Protein AF-A0A8T0J6D5-F1 (afdb_monomer_lite)

Organism: Ceratodon purpureus (NCBI:txid3225)

Secondary structure (DSSP, 8-state):
------------------------S------TTS---SSPPP-TTT-TTTTT--GGGHHHHHHHHHHHHHTTTSPPPTT--HHHHHHHHHHHHHHHHHHTT-TTTTTT-SSHHHHHHHHHHHHHHHHHHHTT----HHHHHHHHHHHHHHHHHHHHTTSS--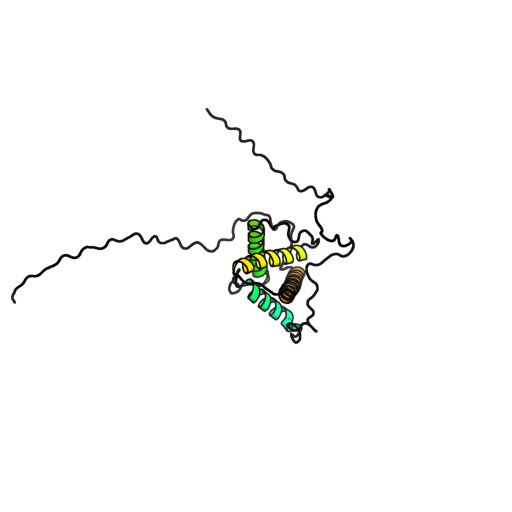-S-S-S-------PPPPP--------PPPP----------

Structure (mmCIF, N/CA/C/O backbone):
data_AF-A0A8T0J6D5-F1
#
_entry.id   AF-A0A8T0J6D5-F1
#
loop_
_atom_site.group_PDB
_atom_site.id
_atom_site.type_symbol
_atom_site.label_atom_id
_atom_site.label_alt_id
_atom_site.label_comp_id
_atom_site.label_asym_id
_atom_site.label_entity_id
_atom_site.label_seq_id
_atom_site.pdbx_PDB_ins_code
_atom_site.Cartn_x
_atom_site.Cartn_y
_atom_site.Cartn_z
_atom_site.occupancy
_atom_site.B_iso_or_equiv
_atom_site.auth_seq_id
_atom_site.auth_comp_id
_atom_site.auth_asym_id
_atom_site.auth_atom_id
_atom_site.pdbx_PDB_model_num
ATOM 1 N N . MET A 1 1 ? -57.184 -3.105 21.133 1.00 40.47 1 MET A N 1
ATOM 2 C CA . MET A 1 1 ? -56.317 -3.910 20.250 1.00 40.47 1 MET A CA 1
ATOM 3 C C . MET A 1 1 ? -55.534 -2.936 19.397 1.00 40.47 1 MET A C 1
ATOM 5 O O . MET A 1 1 ? -56.131 -2.015 18.859 1.00 40.47 1 MET A O 1
ATOM 9 N N . ALA A 1 2 ? -54.212 -3.051 19.441 1.00 35.09 2 ALA A N 1
ATOM 10 C CA . ALA A 1 2 ? -53.274 -2.134 18.817 1.00 35.09 2 ALA A CA 1
ATOM 11 C C . ALA A 1 2 ? -52.924 -2.632 17.414 1.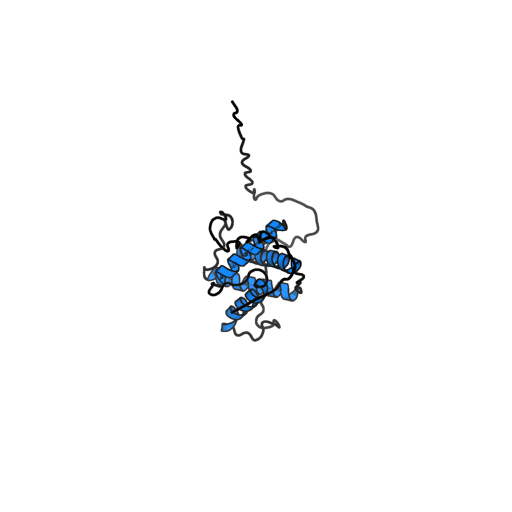00 35.09 2 ALA A C 1
ATOM 13 O O . ALA A 1 2 ? -52.530 -3.785 17.273 1.00 35.09 2 ALA A O 1
ATOM 14 N N . GLU A 1 3 ? -52.994 -1.755 16.418 1.00 32.91 3 GLU A N 1
ATOM 15 C CA . GLU A 1 3 ? -52.317 -1.948 15.138 1.00 32.91 3 GLU A CA 1
ATOM 16 C C . GLU A 1 3 ? -51.479 -0.700 14.864 1.00 32.91 3 GLU A C 1
ATOM 18 O O . GLU A 1 3 ? -51.953 0.336 14.401 1.00 32.91 3 GLU A O 1
ATOM 23 N N . TYR A 1 4 ? -50.207 -0.792 15.250 1.00 31.14 4 TYR A N 1
ATOM 24 C CA . TYR A 1 4 ? -49.166 0.131 14.828 1.00 31.14 4 TYR A CA 1
ATOM 25 C C . TYR A 1 4 ? -48.803 -0.204 13.379 1.00 31.14 4 TYR A C 1
ATOM 27 O O . TYR A 1 4 ? -48.055 -1.146 13.124 1.00 31.14 4 TYR A O 1
ATOM 35 N N . ASN A 1 5 ? -49.306 0.584 12.430 1.00 31.14 5 ASN A N 1
ATOM 36 C CA . ASN A 1 5 ? -48.750 0.618 11.082 1.00 31.14 5 ASN A CA 1
ATOM 37 C C . ASN A 1 5 ? -47.423 1.381 11.126 1.00 31.14 5 ASN A C 1
ATOM 39 O O . ASN A 1 5 ? -47.378 2.611 11.119 1.00 31.14 5 ASN A O 1
ATOM 43 N N . VAL A 1 6 ? -46.326 0.630 11.206 1.00 35.31 6 VAL A N 1
ATOM 44 C CA . VAL A 1 6 ? -44.982 1.157 10.983 1.00 35.31 6 VAL A CA 1
ATOM 45 C C . VAL A 1 6 ? -44.844 1.419 9.485 1.00 35.31 6 VAL A C 1
ATOM 47 O O . VAL A 1 6 ? -44.600 0.505 8.702 1.00 35.31 6 VAL A O 1
ATOM 50 N N . ASN A 1 7 ? -44.996 2.682 9.087 1.00 31.52 7 ASN A N 1
ATOM 51 C CA . ASN A 1 7 ? -44.487 3.158 7.807 1.00 31.52 7 ASN A CA 1
ATOM 52 C C . ASN A 1 7 ? -42.962 3.009 7.826 1.00 31.52 7 ASN A C 1
ATOM 54 O O . ASN A 1 7 ? -42.246 3.814 8.423 1.00 31.52 7 ASN A O 1
ATOM 58 N N . VAL A 1 8 ? -42.469 1.948 7.190 1.00 34.72 8 VAL A N 1
ATOM 59 C CA . VAL A 1 8 ? -41.057 1.796 6.852 1.00 34.72 8 VAL A CA 1
ATOM 60 C C . VAL A 1 8 ? -40.737 2.879 5.829 1.00 34.72 8 VAL A C 1
ATOM 62 O O . VAL A 1 8 ? -41.133 2.801 4.668 1.00 34.72 8 VAL A O 1
ATOM 65 N N . ALA A 1 9 ? -40.047 3.924 6.278 1.00 30.97 9 ALA A N 1
ATOM 66 C CA . ALA A 1 9 ? -39.409 4.878 5.392 1.00 30.97 9 ALA A CA 1
ATOM 67 C C . ALA A 1 9 ? -38.349 4.131 4.566 1.00 30.97 9 ALA A C 1
ATOM 69 O O . ALA A 1 9 ? -37.233 3.892 5.031 1.00 30.97 9 ALA A O 1
ATOM 70 N N . ASN A 1 10 ? -38.716 3.754 3.339 1.00 31.94 10 ASN A N 1
ATOM 71 C CA . ASN A 1 10 ? -37.773 3.452 2.269 1.00 31.94 10 ASN A CA 1
ATOM 72 C C . ASN A 1 10 ? -36.962 4.720 2.000 1.00 31.94 10 ASN A C 1
ATOM 74 O O . ASN A 1 10 ? -37.380 5.623 1.279 1.00 31.94 10 ASN A O 1
ATOM 78 N N . SER A 1 11 ? -35.803 4.806 2.641 1.00 31.77 11 SER A N 1
ATOM 79 C CA . SER A 1 11 ? -34.790 5.804 2.336 1.00 31.77 11 SER A CA 1
ATOM 80 C C . SER A 1 11 ? -33.987 5.312 1.132 1.00 31.77 11 SER A C 1
ATOM 82 O O . SER A 1 11 ? -32.866 4.817 1.259 1.00 31.77 11 SER A O 1
ATOM 84 N N . ASP A 1 12 ? -34.611 5.401 -0.043 1.00 31.47 12 ASP A N 1
ATOM 85 C CA . ASP A 1 12 ? -33.977 5.227 -1.347 1.00 31.47 12 ASP A CA 1
ATOM 86 C C . ASP A 1 12 ? -33.068 6.432 -1.636 1.00 31.47 12 ASP A C 1
ATOM 88 O O . ASP A 1 12 ? -33.373 7.292 -2.460 1.00 31.47 12 ASP A O 1
ATOM 92 N N . TYR A 1 13 ? -31.907 6.505 -0.981 1.00 33.84 13 TYR A N 1
ATOM 93 C CA . TYR A 1 13 ? -30.806 7.331 -1.485 1.00 33.84 13 TYR A CA 1
ATOM 94 C C . TYR A 1 13 ? -30.092 6.580 -2.613 1.00 33.84 13 TYR A C 1
ATOM 96 O O . TYR A 1 13 ? -28.947 6.142 -2.495 1.00 33.84 13 TYR A O 1
ATOM 104 N N . CYS A 1 14 ? -30.790 6.436 -3.740 1.00 29.92 14 CYS A N 1
ATOM 105 C CA . CYS A 1 14 ? -30.139 6.315 -5.034 1.00 29.92 14 CYS A CA 1
ATOM 106 C C . CYS A 1 14 ? -29.491 7.668 -5.337 1.00 29.92 14 CYS A C 1
ATOM 108 O O . CYS A 1 14 ? -30.172 8.649 -5.629 1.00 29.92 14 CYS A O 1
ATOM 110 N N . CYS A 1 15 ? -28.166 7.737 -5.224 1.00 37.25 15 CYS A N 1
ATOM 111 C CA . CYS A 1 15 ? -27.402 8.918 -5.600 1.00 37.25 15 CYS A CA 1
ATOM 112 C C . CYS A 1 15 ? -27.635 9.215 -7.091 1.00 37.25 15 CYS A C 1
ATOM 114 O O . CYS A 1 15 ? -27.165 8.477 -7.956 1.00 37.25 15 CYS A O 1
ATOM 116 N N . ASN A 1 16 ? -28.391 10.278 -7.370 1.00 28.95 16 ASN A N 1
ATOM 117 C CA . ASN A 1 16 ? -28.540 10.887 -8.689 1.00 28.95 16 ASN A CA 1
ATOM 118 C C . ASN A 1 16 ? -27.184 11.460 -9.126 1.00 28.95 16 ASN A C 1
ATOM 120 O O . ASN A 1 16 ? -26.714 12.441 -8.550 1.00 28.95 16 ASN A O 1
ATOM 124 N N . TRP A 1 17 ? -26.569 10.862 -10.144 1.00 39.12 17 TRP A N 1
ATOM 125 C CA . TRP A 1 17 ? -25.256 11.241 -10.678 1.00 39.12 17 TRP A CA 1
ATOM 126 C C . TRP A 1 17 ? -25.328 12.313 -11.780 1.00 39.12 17 TRP A C 1
ATOM 128 O O . TRP A 1 17 ? -24.592 12.213 -12.747 1.00 39.12 17 TRP A O 1
ATOM 138 N N . ASP A 1 18 ? -26.178 13.339 -11.646 1.00 35.28 18 ASP A N 1
ATOM 139 C CA . ASP A 1 18 ? -26.302 14.397 -12.671 1.00 35.28 18 ASP A CA 1
ATOM 140 C C . ASP A 1 18 ? -26.700 15.774 -12.108 1.00 35.28 18 ASP A C 1
ATOM 142 O O . ASP A 1 18 ? -27.687 16.378 -12.530 1.00 35.28 18 ASP A O 1
ATOM 146 N N . ARG A 1 19 ? -25.932 16.330 -11.158 1.00 29.88 19 ARG A N 1
ATOM 147 C CA . ARG A 1 19 ? -25.937 17.792 -10.937 1.00 29.88 19 ARG A CA 1
ATOM 148 C C . ARG A 1 19 ? -24.554 18.326 -10.560 1.00 29.88 19 ARG A C 1
ATOM 150 O O . ARG A 1 19 ? -23.979 17.847 -9.584 1.00 29.88 19 ARG A O 1
ATOM 157 N N . PRO A 1 20 ? -24.048 19.371 -11.243 1.00 34.16 20 PRO A N 1
ATOM 158 C CA . PRO A 1 20 ? -22.877 20.093 -10.779 1.00 34.16 20 PRO A CA 1
ATOM 159 C C . PRO A 1 20 ? -23.295 20.986 -9.606 1.00 34.16 20 PRO A C 1
ATOM 161 O O . PRO A 1 20 ? -24.087 21.917 -9.767 1.00 34.16 20 PRO A O 1
ATOM 164 N N . VAL A 1 21 ? -22.780 20.708 -8.408 1.00 38.75 21 VAL A N 1
ATOM 165 C CA . VAL A 1 21 ? -22.936 21.609 -7.260 1.00 38.75 21 VAL A CA 1
ATOM 166 C C . VAL A 1 21 ? -21.783 22.609 -7.286 1.00 38.75 21 VAL A C 1
ATOM 168 O O . VAL A 1 21 ? -20.617 22.240 -7.162 1.00 38.75 21 VAL A O 1
ATOM 171 N N . ARG A 1 22 ? -22.121 23.885 -7.493 1.00 38.22 22 ARG A N 1
ATOM 172 C CA . ARG A 1 22 ? -21.187 25.014 -7.481 1.00 38.22 22 ARG A CA 1
ATOM 173 C C . ARG A 1 22 ? -20.922 25.513 -6.055 1.00 38.22 22 ARG A C 1
ATOM 175 O O . ARG A 1 22 ? -21.862 25.785 -5.317 1.00 38.22 22 ARG A O 1
ATOM 182 N N . ASN A 1 23 ? -19.634 25.783 -5.831 1.00 41.53 23 ASN A N 1
ATOM 183 C CA . ASN A 1 23 ? -18.988 26.747 -4.928 1.00 41.53 23 ASN A CA 1
ATOM 184 C C . ASN A 1 23 ? -18.860 26.443 -3.428 1.00 41.53 23 ASN A C 1
ATOM 186 O O . ASN A 1 23 ? -19.848 26.301 -2.716 1.00 41.53 23 ASN A O 1
ATOM 190 N N . GLY A 1 24 ? -17.612 26.574 -2.940 1.00 36.69 24 GLY A N 1
ATOM 191 C CA . GLY A 1 24 ? -17.372 27.149 -1.614 1.00 36.69 24 GLY A CA 1
ATOM 192 C C . GLY A 1 24 ? -16.150 26.695 -0.812 1.00 36.69 24 GLY A C 1
ATOM 193 O O . GLY A 1 24 ? -16.320 26.466 0.377 1.00 36.69 24 GLY A O 1
ATOM 194 N N . SER A 1 25 ? -14.956 26.527 -1.391 1.00 41.50 25 SER A N 1
ATOM 195 C CA . SER A 1 25 ? -13.640 26.807 -0.757 1.00 41.50 25 SER A CA 1
ATOM 196 C C . SER A 1 25 ? -12.510 26.317 -1.670 1.00 41.50 25 SER A C 1
ATOM 198 O O . SER A 1 25 ? -12.713 25.378 -2.435 1.00 41.50 25 SER A O 1
ATOM 200 N N . ASP A 1 26 ? -11.367 27.004 -1.633 1.00 42.62 26 ASP A N 1
ATOM 201 C CA . ASP A 1 26 ? -10.221 26.907 -2.552 1.00 42.62 26 ASP A CA 1
ATOM 202 C C . ASP A 1 26 ? -9.613 25.498 -2.702 1.00 42.62 26 ASP A C 1
ATOM 204 O O . ASP A 1 26 ? -8.520 25.201 -2.221 1.00 42.62 26 ASP A O 1
ATOM 208 N N . LEU A 1 27 ? -10.290 24.626 -3.444 1.00 42.34 27 LEU A N 1
ATOM 209 C CA . LEU A 1 27 ? -9.650 23.530 -4.152 1.00 42.34 27 LEU A CA 1
ATOM 210 C C . LEU A 1 27 ? -9.369 24.006 -5.568 1.00 42.34 27 LEU A C 1
ATOM 212 O O . LEU A 1 27 ? -10.282 24.294 -6.341 1.00 42.34 27 LEU A O 1
ATOM 216 N N . VAL A 1 28 ? -8.082 24.080 -5.895 1.00 38.06 28 VAL A N 1
ATOM 217 C CA . VAL A 1 28 ? -7.600 24.277 -7.257 1.00 38.06 28 VAL A CA 1
ATOM 218 C C . VAL A 1 28 ? -8.290 23.248 -8.156 1.00 38.06 28 VAL A C 1
ATOM 220 O O . VAL A 1 28 ? -8.023 22.048 -8.082 1.00 38.06 28 VAL A O 1
ATOM 223 N N . VAL A 1 29 ? -9.219 23.726 -8.984 1.00 41.44 29 VAL A N 1
ATOM 224 C CA . VAL A 1 29 ? -9.875 22.934 -10.024 1.00 41.44 29 VAL A CA 1
ATOM 225 C C . VAL A 1 29 ? -8.829 22.693 -11.107 1.00 41.44 29 VAL A C 1
ATOM 227 O O . VAL A 1 29 ? -8.584 23.541 -11.965 1.00 41.44 29 VAL A O 1
ATOM 230 N N . TYR A 1 30 ? -8.146 21.554 -11.033 1.00 39.84 30 TYR A N 1
ATOM 231 C CA . TYR A 1 30 ? -7.231 21.129 -12.085 1.00 39.84 30 TYR A CA 1
ATOM 232 C C . TYR A 1 30 ? -8.042 20.602 -13.277 1.00 39.84 30 TYR A C 1
ATOM 234 O O . TYR A 1 30 ? -8.922 19.762 -13.108 1.00 39.84 30 TYR A O 1
ATOM 242 N N . ARG A 1 31 ? -7.741 21.151 -14.463 1.00 38.47 31 ARG A N 1
ATOM 243 C CA . ARG A 1 31 ? -8.409 20.923 -15.757 1.00 38.47 31 ARG A CA 1
ATOM 244 C C . ARG A 1 31 ? -8.800 19.463 -16.018 1.00 38.47 31 ARG A C 1
ATOM 246 O O . ARG A 1 31 ? -7.976 18.558 -15.899 1.00 38.47 31 ARG A O 1
ATOM 253 N N . GLU A 1 32 ? -10.030 19.301 -16.500 1.00 41.34 32 GLU A N 1
ATOM 254 C CA . GLU A 1 32 ? -10.533 18.130 -17.222 1.00 41.34 32 GLU A CA 1
ATOM 255 C C . GLU A 1 32 ? -9.552 17.720 -18.336 1.00 41.34 32 GLU A C 1
ATOM 257 O O . GLU A 1 32 ? -9.175 18.546 -19.169 1.00 41.34 32 GLU A O 1
ATOM 262 N N . GLY A 1 33 ? -9.126 16.452 -18.348 1.00 41.19 33 GLY A N 1
ATOM 263 C CA . GLY A 1 33 ? -8.409 15.865 -19.489 1.00 41.19 33 GLY A CA 1
ATOM 264 C C . GLY A 1 33 ? -7.352 14.806 -19.167 1.00 41.19 33 GLY A C 1
ATOM 265 O O . GLY A 1 33 ? -7.066 13.977 -20.023 1.00 41.19 33 GLY A O 1
ATOM 266 N N . ALA A 1 34 ? -6.795 14.773 -17.953 1.00 49.03 34 ALA A N 1
ATOM 267 C CA . ALA A 1 34 ? -5.874 13.713 -17.537 1.00 49.03 34 ALA A CA 1
ATOM 268 C C . ALA A 1 34 ? -6.584 12.774 -16.564 1.00 49.03 34 ALA A C 1
ATOM 270 O O . ALA A 1 34 ? -7.052 13.205 -15.508 1.00 49.03 34 ALA A O 1
ATOM 271 N N . VAL A 1 35 ? -6.670 11.490 -16.911 1.00 60.00 35 VAL A N 1
ATOM 272 C CA . VAL A 1 35 ? -7.137 10.478 -15.967 1.00 60.00 35 VAL A CA 1
ATOM 273 C C . VAL A 1 35 ? -6.092 10.382 -14.857 1.00 60.00 35 VAL A C 1
ATOM 275 O O . VAL A 1 35 ? -5.001 9.860 -15.062 1.00 60.00 35 VAL A O 1
ATOM 278 N N . ARG A 1 36 ? -6.379 10.995 -13.705 1.00 71.81 36 ARG A N 1
ATOM 279 C CA . ARG A 1 36 ? -5.447 11.028 -12.576 1.00 71.81 36 ARG A CA 1
ATOM 280 C C . ARG A 1 36 ? -5.413 9.667 -11.893 1.00 71.81 36 ARG A C 1
ATOM 282 O O . ARG A 1 36 ? -6.448 9.171 -11.448 1.00 71.81 36 ARG A O 1
ATOM 289 N N . HIS A 1 37 ? -4.215 9.112 -11.776 1.00 86.44 37 HIS A N 1
ATOM 290 C CA . HIS A 1 37 ? -3.929 7.992 -10.890 1.00 86.44 37 HIS A CA 1
ATOM 291 C C . HIS A 1 37 ? -3.697 8.481 -9.459 1.00 86.44 37 HIS A C 1
ATOM 293 O O . HIS A 1 37 ? -3.378 9.652 -9.242 1.00 86.44 37 HIS A O 1
ATOM 299 N N . CYS A 1 38 ? -3.860 7.596 -8.472 1.00 89.12 38 CYS A N 1
ATOM 300 C CA . CYS A 1 38 ? -3.601 7.956 -7.075 1.00 89.12 38 CYS A CA 1
ATOM 301 C C . CYS A 1 38 ? -2.106 8.045 -6.740 1.00 89.12 38 CYS A C 1
ATOM 303 O O . CYS A 1 38 ? -1.751 8.615 -5.713 1.00 89.12 38 CYS A O 1
ATOM 305 N N . ALA A 1 39 ? -1.251 7.483 -7.596 1.00 91.69 39 ALA A N 1
ATOM 306 C CA . ALA A 1 39 ? 0.199 7.574 -7.532 1.00 91.69 39 ALA A CA 1
ATOM 307 C C . ALA A 1 39 ? 0.801 7.292 -8.914 1.00 91.69 39 ALA A C 1
ATOM 309 O O . ALA A 1 39 ? 0.224 6.524 -9.692 1.00 91.69 39 ALA A O 1
ATOM 310 N N . ASP A 1 40 ? 1.968 7.869 -9.184 1.00 89.94 40 ASP A N 1
ATOM 311 C CA . ASP A 1 40 ? 2.791 7.493 -10.332 1.00 89.94 40 ASP A CA 1
ATOM 312 C C . ASP A 1 40 ? 3.406 6.098 -10.135 1.00 89.94 40 ASP A C 1
ATOM 314 O O . ASP A 1 40 ? 3.301 5.487 -9.066 1.00 89.94 40 ASP A O 1
ATOM 318 N N . ASN A 1 41 ? 4.042 5.564 -11.175 1.00 90.12 41 ASN A N 1
ATOM 319 C CA . ASN A 1 41 ? 4.812 4.336 -11.021 1.00 90.12 41 ASN A CA 1
ATOM 320 C C . ASN A 1 41 ? 6.070 4.614 -10.180 1.00 90.12 41 ASN A C 1
ATOM 322 O O . ASN A 1 41 ? 6.693 5.665 -10.354 1.00 90.12 41 ASN A O 1
ATOM 326 N N . PRO A 1 42 ? 6.466 3.688 -9.295 1.00 91.88 42 PRO A N 1
ATOM 327 C CA . PRO A 1 42 ? 7.694 3.840 -8.529 1.00 91.88 42 PRO A CA 1
ATOM 328 C C . PRO A 1 42 ? 8.917 3.862 -9.452 1.00 91.88 42 PRO A C 1
ATOM 330 O O . PRO A 1 42 ? 9.060 3.020 -10.343 1.00 91.88 42 PRO A O 1
ATOM 333 N N . ASP A 1 43 ? 9.820 4.813 -9.213 1.00 92.94 43 ASP A N 1
ATOM 334 C CA . ASP A 1 43 ? 11.098 4.889 -9.921 1.00 92.94 43 ASP A CA 1
ATOM 335 C C . ASP A 1 43 ? 12.090 3.891 -9.314 1.00 92.94 43 ASP A C 1
ATOM 337 O O . ASP A 1 43 ? 12.841 4.189 -8.385 1.00 92.94 43 ASP A O 1
ATOM 341 N N . TRP A 1 44 ? 12.073 2.671 -9.838 1.00 94.31 44 TRP A N 1
ATOM 342 C CA . TRP A 1 44 ? 12.935 1.592 -9.367 1.00 94.31 44 TRP A CA 1
ATOM 343 C C . TRP A 1 44 ? 14.429 1.816 -9.617 1.00 94.31 44 TRP A C 1
ATOM 345 O O . TRP A 1 44 ? 15.249 1.167 -8.967 1.00 94.31 44 TRP A O 1
ATOM 355 N N . ASP A 1 45 ? 14.792 2.696 -10.548 1.00 91.50 45 ASP A N 1
ATOM 356 C CA . ASP A 1 45 ? 16.169 2.816 -11.017 1.00 91.50 45 ASP A CA 1
ATOM 357 C C . ASP A 1 45 ? 16.901 3.960 -10.304 1.00 91.50 45 ASP A C 1
ATOM 359 O O . ASP A 1 45 ? 18.104 3.857 -10.045 1.00 91.50 45 ASP A O 1
ATOM 363 N N . THR A 1 46 ? 16.184 5.022 -9.916 1.00 89.56 46 THR A N 1
ATOM 364 C CA . THR A 1 46 ? 16.789 6.195 -9.265 1.00 89.56 46 THR A CA 1
ATOM 365 C C . THR A 1 46 ? 16.386 6.389 -7.802 1.00 89.56 46 THR A C 1
ATOM 367 O O . THR A 1 46 ? 17.162 6.971 -7.033 1.00 89.56 46 THR A O 1
ATOM 370 N N . HIS A 1 47 ? 15.227 5.874 -7.366 1.00 91.75 47 HIS A N 1
ATOM 371 C CA . HIS A 1 47 ? 14.740 6.104 -6.005 1.00 91.75 47 HIS A CA 1
ATOM 372 C C . HIS A 1 47 ? 15.666 5.466 -4.961 1.00 91.75 47 HIS A C 1
ATOM 374 O O . HIS A 1 47 ? 16.036 4.298 -5.058 1.00 91.75 47 HIS A O 1
ATOM 380 N N . VAL A 1 48 ? 16.012 6.213 -3.908 1.00 90.62 48 VAL A N 1
ATOM 381 C CA . VAL A 1 48 ? 17.041 5.823 -2.922 1.00 90.62 48 VAL A CA 1
ATOM 382 C C . VAL A 1 48 ? 16.760 4.473 -2.256 1.00 90.62 48 VAL A C 1
ATOM 384 O O . VAL A 1 48 ? 17.698 3.715 -2.027 1.00 90.62 48 VAL A O 1
ATOM 387 N N . GLU A 1 49 ? 15.492 4.169 -1.971 1.00 88.56 49 GLU A N 1
ATOM 388 C CA . GLU A 1 49 ? 15.081 2.904 -1.341 1.00 88.56 49 GLU A CA 1
ATOM 389 C C . GLU A 1 49 ? 14.822 1.749 -2.318 1.00 88.56 49 GLU A C 1
ATOM 391 O O . GLU A 1 49 ? 14.699 0.608 -1.876 1.00 88.56 49 GLU A O 1
ATOM 396 N N . LEU A 1 50 ? 14.693 2.035 -3.617 1.00 93.25 50 LEU A N 1
ATOM 397 C CA . LEU A 1 50 ? 14.316 1.038 -4.628 1.00 93.25 50 LEU A CA 1
ATOM 398 C C . LEU A 1 50 ? 15.486 0.656 -5.532 1.00 93.25 50 LEU A C 1
ATOM 400 O O . LEU A 1 50 ? 15.545 -0.476 -6.019 1.00 93.25 50 LEU A O 1
ATOM 404 N N . LYS A 1 51 ? 16.432 1.582 -5.723 1.00 92.69 51 LYS A N 1
ATOM 405 C CA . LYS A 1 51 ? 17.623 1.365 -6.535 1.00 92.69 51 LYS A CA 1
ATOM 406 C C . LYS A 1 51 ? 18.377 0.134 -6.042 1.00 92.69 51 LYS A C 1
ATOM 408 O O . LYS A 1 51 ? 18.631 -0.037 -4.850 1.00 92.69 51 LYS A O 1
ATOM 413 N N . GLY A 1 52 ? 18.749 -0.725 -6.982 1.00 92.00 52 GLY A N 1
ATOM 414 C CA . GLY A 1 52 ? 19.462 -1.966 -6.692 1.00 92.00 52 GLY A CA 1
ATOM 415 C C . GLY A 1 52 ? 18.571 -3.161 -6.347 1.00 92.00 52 GLY A C 1
ATOM 416 O O . GLY A 1 52 ? 19.119 -4.237 -6.135 1.00 92.00 52 GLY A O 1
ATOM 417 N N . VAL A 1 53 ? 17.237 -3.025 -6.333 1.00 94.88 53 VAL A N 1
ATOM 418 C CA . VAL A 1 53 ? 16.325 -4.182 -6.302 1.00 94.88 53 VAL A CA 1
ATOM 419 C C . VAL A 1 53 ? 16.190 -4.758 -7.723 1.00 94.88 53 VAL A C 1
ATOM 421 O O . VAL A 1 53 ? 15.612 -4.093 -8.594 1.00 94.88 53 VAL A O 1
ATOM 424 N N . PRO A 1 54 ? 16.685 -5.986 -7.988 1.00 94.25 54 PRO A N 1
ATOM 425 C CA . PRO A 1 54 ? 16.570 -6.606 -9.306 1.00 94.25 54 PRO A CA 1
ATOM 426 C C . PRO A 1 54 ? 15.102 -6.821 -9.708 1.00 94.25 54 PRO A C 1
ATOM 428 O O . PRO A 1 54 ? 14.285 -7.106 -8.822 1.00 94.25 54 PRO A O 1
ATOM 431 N N . PRO A 1 55 ? 14.739 -6.713 -11.004 1.00 94.31 55 PRO A N 1
ATOM 432 C CA . PRO A 1 55 ? 13.364 -6.887 -11.485 1.00 94.31 55 PRO A CA 1
ATOM 433 C C . PRO A 1 55 ? 12.652 -8.138 -10.951 1.00 94.31 55 PRO A C 1
ATOM 435 O O . PRO A 1 55 ? 11.507 -8.055 -10.509 1.00 94.31 55 PRO A O 1
ATOM 438 N N . GLU A 1 56 ? 13.349 -9.270 -10.906 1.00 95.88 56 GLU A N 1
ATOM 439 C CA . GLU A 1 56 ? 12.866 -10.561 -10.411 1.00 95.88 56 GLU A CA 1
ATOM 440 C C . GLU A 1 56 ? 12.497 -10.557 -8.917 1.00 95.88 56 GLU A C 1
ATOM 442 O O . GLU A 1 56 ? 11.672 -11.357 -8.479 1.00 95.88 56 GLU A O 1
ATOM 447 N N . HIS A 1 57 ? 13.052 -9.630 -8.132 1.00 96.06 57 HIS A N 1
ATOM 448 C CA . HIS A 1 57 ? 12.794 -9.498 -6.697 1.00 96.06 57 HIS A CA 1
ATOM 449 C C . HIS A 1 57 ? 11.816 -8.366 -6.354 1.00 96.06 57 HIS A C 1
ATOM 451 O O . HIS A 1 57 ? 11.379 -8.271 -5.204 1.00 96.06 57 HIS A O 1
ATOM 457 N N . ARG A 1 58 ? 11.423 -7.520 -7.319 1.00 95.81 58 ARG A N 1
ATOM 458 C CA . ARG A 1 58 ? 10.562 -6.346 -7.066 1.00 95.81 58 ARG A CA 1
ATOM 459 C C . ARG A 1 58 ? 9.226 -6.723 -6.430 1.00 95.81 58 ARG A C 1
ATOM 461 O O . ARG A 1 58 ? 8.806 -6.073 -5.476 1.00 95.81 58 ARG A O 1
ATOM 468 N N . LYS A 1 59 ? 8.595 -7.815 -6.881 1.00 95.25 59 LYS A N 1
ATOM 469 C CA . LYS A 1 59 ? 7.348 -8.324 -6.279 1.00 95.25 59 LYS A CA 1
ATOM 470 C C . LYS A 1 59 ? 7.529 -8.664 -4.801 1.00 95.25 59 LYS A C 1
ATOM 472 O O . LYS A 1 59 ? 6.804 -8.154 -3.954 1.00 95.25 59 LYS A O 1
ATOM 477 N N . GLN A 1 60 ? 8.530 -9.485 -4.483 1.00 96.69 60 GLN A N 1
ATOM 478 C CA . GLN A 1 60 ? 8.814 -9.880 -3.104 1.00 96.69 60 GLN A CA 1
ATOM 479 C C . GLN A 1 60 ? 9.120 -8.659 -2.227 1.00 96.69 60 GLN A C 1
ATOM 481 O O . GLN A 1 60 ? 8.618 -8.566 -1.107 1.00 96.69 60 GLN A O 1
ATOM 486 N N . PHE A 1 61 ? 9.898 -7.709 -2.748 1.00 96.56 61 PHE A N 1
ATOM 487 C CA . PHE A 1 61 ? 10.212 -6.464 -2.057 1.00 96.56 61 PHE A CA 1
ATOM 488 C C . PHE A 1 61 ? 8.948 -5.656 -1.732 1.00 96.56 61 PHE A C 1
ATOM 490 O O . PHE A 1 61 ? 8.763 -5.247 -0.583 1.00 96.56 61 PHE A O 1
ATOM 497 N N . ARG A 1 62 ? 8.046 -5.465 -2.707 1.00 96.38 62 ARG A N 1
ATOM 498 C CA . ARG A 1 62 ? 6.766 -4.774 -2.484 1.00 96.38 62 ARG A CA 1
ATOM 499 C C . ARG A 1 62 ? 5.932 -5.460 -1.416 1.00 96.38 62 ARG A C 1
ATOM 501 O O . ARG A 1 62 ? 5.519 -4.801 -0.464 1.00 96.38 62 ARG A O 1
ATOM 508 N N . GLU A 1 63 ? 5.719 -6.771 -1.535 1.00 96.12 63 GLU A N 1
ATOM 509 C CA . GLU A 1 63 ? 4.915 -7.528 -0.572 1.00 96.12 63 GLU A CA 1
ATOM 510 C C . GLU A 1 63 ? 5.486 -7.418 0.853 1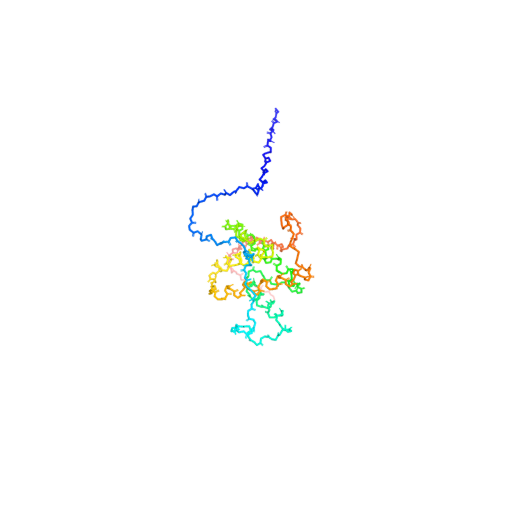.00 96.12 63 GLU A C 1
ATOM 512 O O . GLU A 1 63 ? 4.737 -7.231 1.816 1.00 96.12 63 GLU A O 1
ATOM 517 N N . GLN A 1 64 ? 6.813 -7.476 1.001 1.00 95.81 64 GLN A N 1
ATOM 518 C CA . GLN A 1 64 ? 7.487 -7.313 2.290 1.00 95.81 64 GLN A CA 1
ATOM 519 C C . GLN A 1 64 ? 7.301 -5.908 2.865 1.00 95.81 64 GLN A C 1
ATOM 521 O O . GLN A 1 64 ? 6.905 -5.781 4.023 1.00 95.81 64 GLN A O 1
ATOM 526 N N . ARG A 1 65 ? 7.542 -4.854 2.077 1.00 95.56 65 ARG A N 1
ATOM 527 C CA . ARG A 1 65 ? 7.395 -3.462 2.534 1.00 95.56 65 ARG A CA 1
ATOM 528 C C . ARG A 1 65 ? 5.961 -3.130 2.915 1.00 95.56 65 ARG A C 1
ATOM 530 O O . ARG A 1 65 ? 5.717 -2.601 3.997 1.00 95.56 65 ARG A O 1
ATOM 537 N N . ILE A 1 66 ? 5.008 -3.519 2.076 1.00 95.94 66 ILE A N 1
ATOM 538 C CA . ILE A 1 66 ? 3.587 -3.328 2.358 1.00 95.94 66 ILE A CA 1
ATOM 539 C C . ILE A 1 66 ? 3.187 -4.085 3.628 1.00 95.94 66 ILE A C 1
ATOM 541 O O . ILE A 1 66 ? 2.495 -3.516 4.470 1.00 95.94 66 ILE A O 1
ATOM 545 N N . THR A 1 67 ? 3.662 -5.322 3.819 1.00 95.50 67 THR A N 1
ATOM 546 C CA . THR A 1 67 ? 3.426 -6.056 5.074 1.00 95.50 67 THR A CA 1
ATOM 547 C C . THR A 1 67 ? 3.993 -5.288 6.265 1.00 95.50 67 THR A C 1
ATOM 549 O O . THR A 1 67 ? 3.244 -5.014 7.192 1.00 95.50 67 THR A O 1
ATOM 552 N N . GLN A 1 68 ? 5.256 -4.851 6.222 1.00 93.31 68 GLN A N 1
ATOM 553 C CA . GLN A 1 68 ? 5.886 -4.098 7.317 1.00 93.31 68 GLN A CA 1
ATOM 554 C C . GLN A 1 68 ? 5.077 -2.860 7.719 1.00 93.31 68 GLN A C 1
ATOM 556 O O . GLN A 1 68 ? 4.916 -2.575 8.907 1.00 93.31 68 GLN A O 1
ATOM 561 N N . TRP A 1 69 ? 4.548 -2.121 6.742 1.00 91.56 69 TRP A N 1
ATOM 562 C CA . TRP A 1 69 ? 3.738 -0.946 7.036 1.00 91.56 69 TRP A CA 1
ATOM 563 C C . TRP A 1 69 ? 2.384 -1.310 7.622 1.00 91.56 69 TRP A C 1
ATOM 565 O O . TRP A 1 69 ? 1.974 -0.651 8.576 1.00 91.56 69 TRP A O 1
ATOM 575 N N . LEU A 1 70 ? 1.714 -2.335 7.083 1.00 92.06 70 LEU A N 1
ATOM 576 C CA . LEU A 1 70 ? 0.336 -2.693 7.425 1.00 92.06 70 LEU A CA 1
ATOM 577 C C . LEU A 1 70 ? 0.199 -3.581 8.677 1.00 92.06 70 LEU A C 1
ATOM 579 O O . LEU A 1 70 ? -0.819 -3.518 9.378 1.00 92.06 70 LEU A O 1
ATOM 583 N N . GLU A 1 71 ? 1.231 -4.358 9.001 1.00 90.94 71 GLU A N 1
ATOM 584 C CA . GLU A 1 71 ? 1.231 -5.414 10.020 1.00 90.94 71 GLU A CA 1
ATOM 585 C C . GLU A 1 71 ? 0.904 -4.902 11.422 1.00 90.94 71 GLU A C 1
ATOM 587 O O . GLU A 1 71 ? 0.185 -5.563 12.171 1.00 90.94 71 GLU A O 1
ATOM 592 N N . SER A 1 72 ? 1.326 -3.675 11.751 1.00 85.81 72 SER A N 1
ATOM 593 C CA . SER A 1 72 ? 1.042 -3.056 13.053 1.00 85.81 72 SER A CA 1
ATOM 594 C C . SER A 1 72 ? -0.458 -2.963 13.350 1.00 85.81 72 SER A C 1
ATOM 596 O O . SER A 1 72 ? -0.864 -2.853 14.508 1.00 85.81 72 SER A O 1
ATOM 598 N N . THR A 1 73 ? -1.294 -2.920 12.310 1.00 86.75 73 THR A N 1
ATOM 599 C CA . THR A 1 73 ? -2.732 -2.656 12.412 1.00 86.75 73 THR A CA 1
ATOM 600 C C . THR A 1 73 ? -3.567 -3.829 11.943 1.00 86.75 73 THR A C 1
ATOM 602 O O . THR A 1 73 ? -4.616 -4.088 12.530 1.00 86.75 73 THR A O 1
ATOM 605 N N . VAL A 1 74 ? -3.113 -4.532 10.911 1.00 92.00 74 VAL A N 1
ATOM 606 C CA . VAL A 1 74 ? -3.710 -5.781 10.457 1.00 92.00 74 VAL A CA 1
ATOM 607 C C . VAL A 1 74 ? -2.569 -6.783 10.318 1.00 92.00 74 VAL A C 1
ATOM 609 O O . VAL A 1 74 ? -1.865 -6.760 9.307 1.00 92.00 74 VAL A O 1
ATOM 612 N N . PRO A 1 75 ? -2.358 -7.643 11.329 1.00 92.75 75 PRO A N 1
ATOM 613 C CA . PRO A 1 75 ? -1.325 -8.665 11.270 1.00 92.75 75 PRO A CA 1
ATOM 614 C C . PRO A 1 75 ? -1.591 -9.642 10.132 1.00 92.75 75 PRO A C 1
ATOM 616 O O . PRO A 1 75 ? -2.748 -10.021 9.889 1.00 92.75 75 PRO A O 1
ATOM 619 N N . ARG A 1 76 ? -0.519 -10.051 9.451 1.00 91.50 76 ARG A N 1
ATOM 620 C CA . ARG A 1 76 ? -0.601 -11.052 8.392 1.00 91.50 76 ARG A CA 1
ATOM 621 C C . ARG A 1 76 ? -0.773 -12.446 9.009 1.00 91.50 76 ARG A C 1
ATOM 623 O O . ARG A 1 76 ? -0.058 -12.817 9.935 1.00 91.50 76 ARG A O 1
ATOM 630 N N . VAL A 1 77 ? -1.736 -13.219 8.520 1.00 92.56 77 VAL A N 1
ATOM 631 C CA . VAL A 1 77 ? -1.988 -14.603 8.949 1.00 92.56 77 VAL A CA 1
ATOM 632 C C . VAL A 1 77 ? -1.021 -15.547 8.233 1.00 92.56 77 VAL A C 1
ATOM 634 O O . VAL A 1 77 ? -0.747 -15.399 7.041 1.00 92.56 77 VAL A O 1
ATOM 637 N N . HIS A 1 78 ? -0.500 -16.543 8.951 1.00 90.25 78 HIS A N 1
ATOM 638 C CA . HIS A 1 78 ? 0.413 -17.525 8.371 1.00 90.25 78 HIS A CA 1
ATOM 639 C C . HIS A 1 78 ? -0.247 -18.299 7.217 1.00 90.25 78 HIS A C 1
ATOM 641 O O . HIS A 1 78 ? -1.379 -18.763 7.340 1.00 90.25 78 HIS A O 1
ATOM 647 N N . GLY A 1 79 ? 0.465 -18.433 6.096 1.00 89.50 79 GLY A N 1
ATOM 648 C CA . GLY A 1 79 ? -0.029 -19.113 4.895 1.00 89.50 79 GLY A CA 1
ATOM 649 C C . GLY A 1 79 ? -1.054 -18.321 4.073 1.00 89.50 79 GLY A C 1
ATOM 650 O O . GLY A 1 79 ? -1.508 -18.821 3.045 1.00 89.50 79 GLY A O 1
ATOM 651 N N . GLU A 1 80 ? -1.420 -17.095 4.470 1.00 92.19 80 GLU A N 1
ATOM 652 C CA . GLU A 1 80 ? -2.376 -16.303 3.695 1.00 92.19 80 GLU A CA 1
ATOM 653 C C . GLU A 1 80 ? -1.746 -15.738 2.413 1.00 92.19 80 GLU A C 1
ATOM 655 O O . GLU A 1 80 ? -0.622 -15.207 2.408 1.00 92.19 80 GLU A O 1
ATOM 660 N N . ARG A 1 81 ? -2.496 -15.825 1.307 1.00 92.69 81 ARG A N 1
ATOM 661 C CA . ARG A 1 81 ? -2.108 -15.194 0.042 1.00 92.69 81 ARG A CA 1
ATOM 662 C C . ARG A 1 81 ? -2.095 -13.682 0.209 1.00 92.69 81 ARG A C 1
ATOM 664 O O . ARG A 1 81 ? -2.944 -13.110 0.894 1.00 92.69 81 ARG A O 1
ATOM 671 N N . PHE A 1 82 ? -1.165 -13.026 -0.475 1.00 93.44 82 PHE A N 1
ATOM 672 C CA . PHE A 1 82 ? -0.986 -11.586 -0.331 1.00 93.44 82 PHE A CA 1
ATOM 673 C C . PHE A 1 82 ? -2.221 -10.778 -0.775 1.00 93.44 82 PHE A C 1
ATOM 675 O O . PHE A 1 82 ? -2.611 -9.821 -0.111 1.00 93.44 82 PHE A O 1
ATOM 682 N N . CYS A 1 83 ? -2.924 -11.207 -1.826 1.00 92.88 83 CYS A N 1
ATOM 683 C CA . CYS A 1 83 ? -4.170 -10.566 -2.259 1.00 92.88 83 CYS A CA 1
ATOM 684 C C . CYS A 1 83 ? -5.289 -10.629 -1.206 1.00 92.88 83 CYS A C 1
ATOM 686 O O . CYS A 1 83 ? -6.046 -9.670 -1.046 1.00 92.88 83 CYS A O 1
ATOM 688 N N . ASP A 1 84 ? -5.392 -11.738 -0.471 1.00 92.94 84 ASP A N 1
ATOM 689 C CA . ASP A 1 84 ? -6.385 -11.903 0.590 1.00 92.94 84 ASP A CA 1
ATOM 690 C C . ASP A 1 84 ? -6.020 -11.030 1.799 1.00 92.94 84 ASP A C 1
ATOM 692 O O . ASP A 1 84 ? -6.893 -10.368 2.366 1.00 92.94 84 ASP A O 1
ATOM 696 N N . TYR A 1 85 ? -4.723 -10.917 2.109 1.00 95.44 85 TYR A N 1
ATOM 697 C CA . TYR A 1 85 ? -4.212 -9.961 3.092 1.00 95.44 85 TYR A CA 1
ATOM 698 C C . TYR A 1 85 ? -4.599 -8.513 2.747 1.00 95.44 85 TYR A C 1
ATOM 700 O O . TYR A 1 85 ? -5.210 -7.826 3.569 1.00 95.44 85 TYR A O 1
ATOM 708 N N . ILE A 1 86 ? -4.348 -8.067 1.510 1.00 95.44 86 ILE A N 1
ATOM 709 C CA . ILE A 1 86 ? -4.705 -6.717 1.040 1.00 95.44 86 ILE A CA 1
ATOM 710 C C . ILE A 1 86 ? -6.210 -6.449 1.161 1.00 95.44 86 ILE A C 1
ATOM 712 O O . ILE A 1 86 ? -6.609 -5.372 1.610 1.00 95.44 86 ILE A O 1
ATOM 716 N N . LYS A 1 87 ? -7.064 -7.427 0.834 1.00 93.38 87 LYS A N 1
ATOM 717 C CA . LYS A 1 87 ? -8.522 -7.296 1.000 1.00 93.38 87 LYS A CA 1
ATOM 718 C C . LYS A 1 87 ? -8.914 -7.106 2.468 1.00 93.38 87 LYS A C 1
ATOM 720 O O . LYS A 1 87 ? -9.728 -6.232 2.763 1.00 93.38 87 LYS A O 1
ATOM 725 N N . ARG A 1 88 ? -8.324 -7.865 3.403 1.00 94.38 88 ARG A N 1
ATOM 726 C CA . ARG A 1 88 ? -8.576 -7.672 4.848 1.00 94.38 88 ARG A CA 1
ATOM 727 C C . ARG A 1 88 ? -8.118 -6.293 5.318 1.00 94.38 88 ARG A C 1
ATOM 729 O O . ARG A 1 88 ? -8.853 -5.624 6.046 1.00 94.38 88 ARG A O 1
ATOM 736 N N . CYS A 1 89 ? -6.944 -5.848 4.873 1.00 95.56 89 CYS A N 1
ATOM 737 C CA . CYS A 1 89 ? -6.436 -4.509 5.161 1.00 95.56 89 CYS A CA 1
ATOM 738 C C . CYS A 1 89 ? -7.381 -3.419 4.643 1.00 95.56 89 CYS A C 1
ATOM 740 O O . CYS A 1 89 ? -7.674 -2.473 5.374 1.00 95.56 89 CYS A O 1
ATOM 742 N N . TYR A 1 90 ? -7.924 -3.582 3.433 1.00 94.94 90 TYR A N 1
ATOM 743 C CA . TYR A 1 90 ? -8.892 -2.647 2.865 1.00 94.94 90 TYR A CA 1
ATOM 744 C C . TYR A 1 90 ? -10.165 -2.556 3.705 1.00 94.94 90 TYR A C 1
ATOM 746 O O . TYR A 1 90 ? -10.585 -1.456 4.045 1.00 94.94 90 TYR A O 1
ATOM 754 N N . LEU A 1 91 ? -10.749 -3.687 4.111 1.00 93.31 91 LEU A N 1
ATOM 755 C CA . LEU A 1 91 ? -11.950 -3.685 4.956 1.00 93.31 91 LEU A CA 1
ATOM 756 C C . LEU A 1 91 ? -11.707 -2.976 6.298 1.00 93.31 91 LEU A C 1
ATOM 758 O O . LEU A 1 91 ? -12.562 -2.235 6.787 1.00 93.31 91 LEU A O 1
ATOM 762 N N . ALA A 1 92 ? -10.524 -3.164 6.887 1.00 93.19 92 ALA A N 1
ATOM 763 C CA . ALA A 1 92 ? -10.138 -2.475 8.114 1.00 93.19 92 ALA A CA 1
ATOM 764 C C . ALA A 1 92 ? -9.954 -0.960 7.909 1.00 93.19 92 ALA A C 1
ATOM 766 O O . ALA A 1 92 ? -10.292 -0.185 8.808 1.00 93.19 92 ALA A O 1
ATOM 767 N N . ALA A 1 93 ? -9.423 -0.547 6.756 1.00 94.44 93 ALA A N 1
ATOM 768 C CA . ALA A 1 93 ? -9.279 0.852 6.365 1.00 94.44 93 ALA A CA 1
ATOM 769 C C . ALA A 1 93 ? -10.640 1.503 6.065 1.00 94.44 93 ALA A C 1
ATOM 771 O O . ALA A 1 93 ? -10.906 2.612 6.516 1.00 94.44 93 ALA A O 1
ATOM 772 N N . GLU A 1 94 ? -11.542 0.805 5.378 1.00 93.50 94 GLU A N 1
ATOM 773 C CA . GLU A 1 94 ? -12.891 1.287 5.081 1.00 93.50 94 GLU A CA 1
ATOM 774 C C . GLU A 1 94 ? -13.706 1.502 6.365 1.00 93.50 94 GLU A C 1
ATOM 776 O O . GLU A 1 94 ? -14.365 2.532 6.526 1.00 93.50 94 GLU A O 1
ATOM 781 N N . LEU A 1 95 ? -13.608 0.575 7.324 1.00 92.75 95 LEU A N 1
ATOM 782 C CA . LEU A 1 95 ? -14.233 0.732 8.636 1.00 92.75 95 LEU A CA 1
ATOM 783 C C . LEU A 1 95 ? -13.722 1.984 9.365 1.00 92.75 95 LEU A C 1
ATOM 785 O O . LEU A 1 95 ? -14.522 2.718 9.946 1.00 92.75 95 LEU A O 1
ATOM 789 N N . GLU A 1 96 ? -12.416 2.251 9.304 1.00 93.56 96 GLU A N 1
ATOM 790 C CA . GLU A 1 96 ? -11.810 3.454 9.884 1.00 93.56 96 GLU A CA 1
ATOM 791 C C . GLU A 1 96 ? -12.334 4.733 9.219 1.00 93.56 96 GLU A C 1
ATOM 793 O O . GLU A 1 96 ? -12.746 5.681 9.893 1.00 93.56 96 GLU A O 1
ATOM 798 N N . LEU A 1 97 ? -12.363 4.765 7.884 1.00 93.06 97 LEU A N 1
ATOM 799 C CA . LEU A 1 97 ? -12.884 5.906 7.131 1.00 93.06 97 LEU A CA 1
ATOM 800 C C . LEU A 1 97 ? -14.364 6.149 7.438 1.00 93.06 97 LEU A C 1
ATOM 802 O O . LEU A 1 97 ? -14.798 7.297 7.542 1.00 93.06 97 LEU A O 1
ATOM 806 N N . LYS A 1 98 ? -15.140 5.085 7.658 1.00 93.00 98 LYS A N 1
ATOM 807 C CA . LYS A 1 98 ? -16.534 5.186 8.094 1.00 93.00 98 LYS A CA 1
ATOM 808 C C . LYS A 1 98 ? -16.651 5.789 9.493 1.00 93.00 98 LYS A C 1
ATOM 810 O O . LYS A 1 98 ? -17.448 6.705 9.685 1.00 93.00 98 LYS A O 1
ATOM 815 N N . GLN A 1 99 ? -15.853 5.319 10.452 1.00 92.50 99 GLN A N 1
ATOM 816 C CA . GLN A 1 99 ? -15.854 5.826 11.831 1.00 92.50 99 GLN A CA 1
ATOM 817 C C . GLN A 1 99 ? -15.430 7.299 11.906 1.00 92.50 99 GLN A C 1
ATOM 819 O O . GLN A 1 99 ? -16.017 8.078 12.656 1.00 92.50 99 GLN A O 1
ATOM 824 N N . THR A 1 100 ? -14.478 7.705 11.068 1.00 90.50 100 THR A N 1
ATOM 825 C CA . THR A 1 100 ? -13.973 9.085 10.991 1.00 90.50 100 THR A CA 1
ATOM 826 C C . THR A 1 100 ? -14.772 9.991 10.047 1.00 90.50 100 THR A C 1
ATOM 828 O O . THR A 1 100 ? -14.412 11.155 9.872 1.00 90.50 100 THR A O 1
ATOM 831 N N . LYS A 1 101 ? -15.874 9.498 9.456 1.00 91.31 101 LYS A N 1
ATOM 832 C CA . LYS A 1 101 ? -16.735 10.220 8.495 1.00 91.31 101 LYS A CA 1
ATOM 833 C C . LYS A 1 101 ? -15.985 10.728 7.245 1.00 91.31 101 LYS A C 1
ATOM 835 O O . LYS A 1 101 ? -16.328 11.763 6.680 1.00 91.31 101 LYS A O 1
ATOM 840 N N . ARG A 1 102 ? -14.980 9.979 6.781 1.00 90.75 102 ARG A N 1
ATOM 841 C CA . ARG A 1 102 ? -14.110 10.286 5.626 1.00 90.75 102 ARG A CA 1
ATOM 842 C C . ARG A 1 102 ? -14.277 9.309 4.456 1.00 90.75 102 ARG A C 1
ATOM 844 O O . ARG A 1 102 ? -13.355 9.092 3.680 1.00 90.75 102 ARG A O 1
ATOM 851 N N . MET A 1 103 ? -15.471 8.735 4.303 1.00 89.44 103 MET A N 1
ATOM 852 C CA . MET A 1 103 ? -15.785 7.790 3.217 1.00 89.44 103 MET A CA 1
ATOM 853 C C . MET A 1 103 ? -15.722 8.397 1.808 1.00 89.44 103 MET A C 1
ATOM 855 O O . MET A 1 103 ? -15.639 7.644 0.846 1.00 89.44 103 MET A O 1
ATOM 859 N N . HIS A 1 104 ? -15.764 9.728 1.698 1.00 86.94 104 HIS A N 1
ATOM 860 C CA . HIS A 1 104 ? -15.664 10.457 0.430 1.00 86.94 104 HIS A CA 1
ATOM 861 C C . HIS A 1 104 ? -14.243 10.462 -0.157 1.00 86.94 104 HIS A C 1
ATOM 863 O O . HIS A 1 104 ? -14.062 10.828 -1.312 1.00 86.94 104 HIS A O 1
ATOM 869 N N . LEU A 1 105 ? -13.222 10.094 0.627 1.00 88.12 105 LEU A N 1
ATOM 870 C CA . LEU A 1 105 ? -11.845 10.073 0.138 1.00 88.12 105 LEU A CA 1
ATOM 871 C C . LEU A 1 105 ? -11.687 9.041 -0.985 1.00 88.12 105 LEU A C 1
ATOM 873 O O . LEU A 1 105 ? -12.122 7.890 -0.867 1.00 88.12 105 LEU A O 1
ATOM 877 N N . GLY A 1 106 ? -11.031 9.457 -2.064 1.00 87.06 106 GLY A N 1
ATOM 878 C CA . GLY A 1 106 ? -10.795 8.658 -3.258 1.00 87.06 106 GLY A CA 1
ATOM 879 C C . GLY A 1 106 ? -11.940 8.679 -4.277 1.00 87.06 106 GLY A C 1
ATOM 880 O O . GLY A 1 106 ? -11.819 8.038 -5.323 1.00 87.06 106 GLY A O 1
ATOM 881 N N . ASP A 1 107 ? -13.038 9.391 -4.007 1.00 88.19 107 ASP A N 1
ATOM 882 C CA . ASP A 1 107 ? -14.122 9.588 -4.981 1.00 88.19 107 ASP A CA 1
ATOM 883 C C . ASP A 1 107 ? -13.686 10.474 -6.155 1.00 88.19 107 ASP A C 1
ATOM 885 O O . ASP A 1 107 ? -14.236 10.361 -7.249 1.00 88.19 107 ASP A O 1
ATOM 889 N N . GLU A 1 108 ? -12.641 11.278 -5.955 1.00 85.50 108 GLU A N 1
ATOM 890 C CA . GLU A 1 108 ? -11.950 12.044 -6.989 1.00 85.50 108 GLU A CA 1
ATOM 891 C C . GLU A 1 108 ? -11.272 11.162 -8.054 1.00 85.50 108 GLU A C 1
ATOM 893 O O . GLU A 1 108 ? -11.011 11.633 -9.162 1.00 85.50 108 GLU A O 1
ATOM 898 N N . TYR A 1 109 ? -11.016 9.881 -7.758 1.00 87.19 109 TYR A N 1
ATOM 899 C CA . TYR A 1 109 ? -10.432 8.942 -8.712 1.00 87.19 109 TYR A CA 1
ATOM 900 C C . TYR A 1 109 ? -11.517 8.193 -9.492 1.00 87.19 109 TYR A C 1
ATOM 902 O O . TYR A 1 109 ? -12.386 7.507 -8.934 1.00 87.19 109 TYR A O 1
ATOM 910 N N . ILE A 1 110 ? -11.429 8.294 -10.821 1.00 86.50 110 ILE A N 1
ATOM 911 C CA . ILE A 1 110 ? -12.344 7.639 -11.766 1.00 86.50 110 ILE A CA 1
ATOM 912 C C . ILE A 1 110 ? -12.130 6.120 -11.754 1.00 86.50 110 ILE A C 1
ATOM 914 O O . ILE A 1 110 ? -13.091 5.348 -11.779 1.00 86.50 110 ILE A O 1
ATOM 918 N N . HIS A 1 111 ? -10.873 5.677 -11.697 1.00 88.12 111 HIS A N 1
ATOM 919 C CA . HIS A 1 111 ? -10.533 4.261 -11.704 1.00 88.12 111 HIS A CA 1
ATOM 920 C C . HIS A 1 111 ? -10.802 3.601 -10.349 1.00 88.12 111 HIS A C 1
ATOM 922 O O . HIS A 1 111 ? -10.369 4.075 -9.298 1.00 88.12 111 HIS A O 1
ATOM 928 N N . ALA A 1 112 ? -11.466 2.442 -10.386 1.00 90.12 112 ALA A N 1
ATOM 929 C CA . ALA A 1 112 ? -11.782 1.666 -9.189 1.00 90.12 112 ALA A CA 1
ATOM 930 C C . ALA A 1 112 ? -10.526 1.232 -8.414 1.00 90.12 112 ALA A C 1
ATOM 932 O O . ALA A 1 112 ? -10.557 1.201 -7.186 1.00 90.12 112 ALA A O 1
ATOM 933 N N . LEU A 1 113 ? -9.432 0.930 -9.123 1.00 92.62 113 LEU A N 1
ATOM 934 C CA . LEU A 1 113 ? -8.147 0.569 -8.524 1.00 92.62 113 LEU A CA 1
ATOM 935 C C . LEU A 1 113 ? -7.550 1.736 -7.739 1.00 92.62 113 LEU A C 1
ATOM 937 O O . LEU A 1 113 ? -7.229 1.575 -6.567 1.00 92.62 113 LEU A O 1
ATOM 941 N N . ASP A 1 114 ? -7.467 2.914 -8.357 1.00 93.06 114 ASP A N 1
ATOM 942 C CA . ASP A 1 114 ? -6.925 4.110 -7.711 1.00 93.06 114 ASP A CA 1
ATOM 943 C C . ASP A 1 114 ? -7.770 4.503 -6.484 1.00 93.06 114 ASP A C 1
ATOM 945 O O . ASP A 1 114 ? -7.231 4.771 -5.411 1.00 93.06 114 ASP A O 1
ATOM 949 N N . ARG A 1 115 ? -9.106 4.414 -6.577 1.00 92.44 115 ARG A N 1
ATOM 950 C CA . ARG A 1 115 ? -10.003 4.606 -5.422 1.00 92.44 115 ARG A CA 1
ATOM 951 C C . ARG A 1 115 ? -9.762 3.580 -4.315 1.00 92.44 115 ARG A C 1
ATOM 953 O O . ARG A 1 115 ? -9.760 3.936 -3.136 1.00 92.44 115 ARG A O 1
ATOM 960 N N . PHE A 1 116 ? -9.597 2.308 -4.674 1.00 94.25 116 PHE A N 1
ATOM 961 C CA . PHE A 1 116 ? -9.330 1.230 -3.724 1.00 94.25 116 PHE A CA 1
ATOM 962 C C . PHE A 1 116 ? -8.021 1.480 -2.966 1.00 94.25 116 PHE A C 1
ATOM 964 O O . PHE A 1 116 ? -8.015 1.492 -1.734 1.00 94.25 116 PHE A O 1
ATOM 971 N N . VAL A 1 117 ? -6.937 1.745 -3.699 1.00 96.19 117 VAL A N 1
ATOM 972 C CA . VAL A 1 117 ? -5.599 1.990 -3.147 1.00 96.19 117 VAL A CA 1
ATOM 973 C C . VAL A 1 117 ? -5.596 3.231 -2.262 1.00 96.19 117 VAL A C 1
ATOM 975 O O . VAL A 1 117 ? -5.105 3.183 -1.134 1.00 96.19 117 VAL A O 1
ATOM 978 N N . PHE A 1 118 ? -6.199 4.326 -2.723 1.00 95.38 118 PHE A N 1
ATOM 979 C CA . PHE A 1 118 ? -6.216 5.566 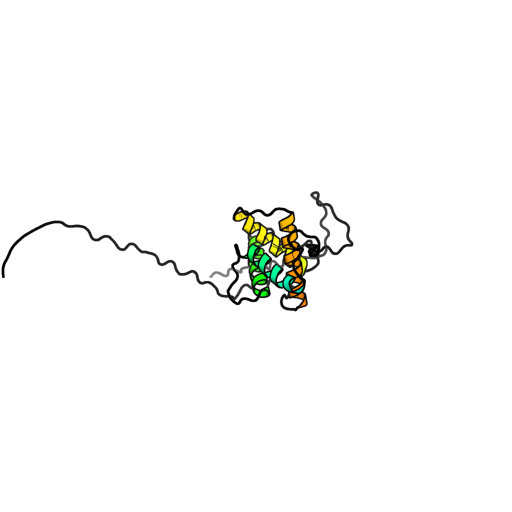-1.959 1.00 95.38 118 PHE A CA 1
ATOM 980 C C . PHE A 1 118 ? -7.008 5.437 -0.655 1.00 95.38 118 PHE A C 1
ATOM 982 O O . PHE A 1 118 ? -6.556 5.885 0.399 1.00 95.38 118 PHE A O 1
ATOM 989 N N . ARG A 1 119 ? -8.164 4.761 -0.679 1.00 95.25 119 ARG A N 1
ATOM 990 C CA . ARG A 1 119 ? -8.946 4.488 0.538 1.00 95.25 119 ARG A CA 1
ATOM 991 C C . ARG A 1 119 ? -8.210 3.564 1.504 1.00 95.25 119 ARG A C 1
ATOM 993 O O . ARG A 1 119 ? -8.228 3.828 2.707 1.00 95.25 119 ARG A O 1
ATOM 1000 N N . LEU A 1 120 ? -7.538 2.526 0.995 1.00 96.12 120 LEU A N 1
ATOM 1001 C CA . LEU A 1 120 ? -6.672 1.660 1.798 1.00 96.12 120 LEU A CA 1
ATOM 1002 C C . LEU A 1 120 ? -5.609 2.493 2.522 1.00 96.12 120 LEU A C 1
ATOM 1004 O O . LEU A 1 120 ? -5.508 2.435 3.748 1.00 96.12 120 LEU A O 1
ATOM 1008 N N . PHE A 1 121 ? -4.868 3.307 1.770 1.00 96.56 121 PHE A N 1
ATOM 1009 C CA . PHE A 1 121 ? -3.822 4.167 2.308 1.00 96.56 121 PHE A CA 1
ATOM 1010 C C . PHE A 1 121 ? -4.366 5.157 3.344 1.00 96.56 121 PHE A C 1
ATOM 1012 O O . PHE A 1 121 ? -3.852 5.222 4.458 1.00 96.56 121 PHE A O 1
ATOM 1019 N N . MET A 1 122 ? -5.434 5.893 3.028 1.00 95.12 122 MET A N 1
ATOM 1020 C CA . MET A 1 122 ? -5.970 6.928 3.916 1.00 95.12 122 MET A CA 1
ATOM 1021 C C . MET A 1 122 ? -6.569 6.361 5.205 1.00 95.12 122 MET A C 1
ATOM 1023 O O . MET A 1 122 ? -6.352 6.928 6.280 1.00 95.12 122 MET A O 1
ATOM 1027 N N . GLY A 1 123 ? -7.287 5.236 5.132 1.00 93.75 123 GLY A N 1
ATOM 1028 C CA . GLY A 1 123 ? -7.792 4.568 6.332 1.00 93.75 123 GLY A CA 1
ATOM 1029 C C . GLY A 1 123 ? -6.649 4.043 7.199 1.00 93.75 123 GLY A C 1
ATOM 1030 O O . GLY A 1 123 ? -6.660 4.198 8.421 1.00 93.75 123 GLY A O 1
ATOM 1031 N N . PHE A 1 124 ? -5.601 3.509 6.576 1.00 92.44 124 PHE A N 1
ATOM 1032 C CA . PHE A 1 124 ? -4.430 3.044 7.301 1.00 92.44 124 PHE A CA 1
ATOM 1033 C C . PHE A 1 124 ? -3.636 4.181 7.958 1.00 92.44 124 PHE A C 1
ATOM 1035 O O . PHE A 1 124 ? -3.295 4.111 9.140 1.00 92.44 124 PHE A O 1
ATOM 1042 N N . ARG A 1 125 ? -3.405 5.267 7.218 1.00 92.31 125 ARG A N 1
ATOM 1043 C CA . ARG A 1 125 ? -2.770 6.494 7.705 1.00 92.31 125 ARG A CA 1
ATOM 1044 C C . ARG A 1 125 ? -3.511 7.066 8.913 1.00 92.31 125 ARG A C 1
ATOM 1046 O O . ARG A 1 125 ? -2.877 7.477 9.882 1.00 92.31 125 ARG A O 1
ATOM 1053 N N . SER A 1 126 ? -4.848 7.051 8.888 1.00 90.12 126 SER A N 1
ATOM 1054 C CA . SER A 1 126 ? -5.675 7.451 10.035 1.00 90.12 126 SER A CA 1
ATOM 1055 C C . SER A 1 126 ? -5.381 6.587 11.265 1.00 90.12 126 SER A C 1
ATOM 1057 O O . SER A 1 126 ? -5.063 7.124 12.326 1.00 90.12 126 SER A O 1
ATOM 1059 N N . LYS A 1 127 ? -5.379 5.254 11.116 1.00 88.44 127 LYS A N 1
ATOM 1060 C CA . LYS A 1 127 ? -5.070 4.335 12.225 1.00 88.44 127 LYS A CA 1
ATOM 1061 C C . LYS A 1 127 ? -3.654 4.490 12.775 1.00 88.44 127 LYS A C 1
ATOM 1063 O O . LYS A 1 127 ? -3.469 4.432 13.988 1.00 88.44 127 LYS A O 1
ATOM 1068 N N . GLN A 1 128 ? -2.658 4.694 11.916 1.00 87.62 128 GLN A N 1
ATOM 1069 C CA . GLN A 1 128 ? -1.275 4.925 12.348 1.00 87.62 128 GLN A CA 1
ATOM 1070 C C . GLN A 1 128 ? -1.133 6.237 13.120 1.00 87.62 128 GLN A C 1
ATOM 1072 O O . GLN A 1 128 ? -0.495 6.269 14.172 1.00 87.62 128 GLN A O 1
ATOM 1077 N N . LYS A 1 129 ? -1.818 7.295 12.673 1.00 87.44 129 LYS A N 1
ATOM 1078 C CA . LYS A 1 129 ? -1.828 8.578 13.379 1.00 87.44 129 LYS A CA 1
ATOM 1079 C C . LYS A 1 129 ? -2.399 8.454 14.794 1.00 87.44 129 LYS A C 1
ATOM 1081 O O . LYS A 1 129 ? -1.867 9.069 15.713 1.00 87.44 129 LYS A O 1
ATOM 1086 N N . VAL A 1 130 ? -3.429 7.626 14.993 1.00 85.94 130 VAL A N 1
ATOM 1087 C CA . VAL A 1 130 ? -3.982 7.325 16.330 1.00 85.94 130 VAL A CA 1
ATOM 1088 C C . VAL A 1 130 ? -2.952 6.629 17.232 1.00 85.94 130 VAL A C 1
ATOM 1090 O O . VAL A 1 130 ? -2.958 6.842 18.440 1.00 85.94 130 VAL A O 1
ATOM 1093 N N . LYS A 1 131 ? -2.025 5.854 16.659 1.00 85.44 131 LYS A N 1
ATOM 1094 C CA . LYS A 1 131 ? -0.910 5.211 17.379 1.00 85.44 131 LYS A CA 1
ATOM 1095 C C . LYS A 1 131 ? 0.301 6.127 17.590 1.00 85.44 131 LYS A C 1
ATOM 1097 O O . LYS A 1 131 ? 1.316 5.672 18.105 1.00 85.44 131 LYS A O 1
ATOM 1102 N N . GLY A 1 132 ? 0.217 7.393 17.178 1.00 86.19 132 GLY A N 1
ATOM 1103 C CA . GLY A 1 132 ? 1.328 8.343 17.256 1.00 86.19 132 GLY A CA 1
ATOM 1104 C C . GLY A 1 132 ? 2.407 8.136 16.191 1.00 86.19 132 GLY A C 1
ATOM 1105 O O . GLY A 1 132 ? 3.478 8.725 16.300 1.00 86.19 132 GLY A O 1
ATOM 1106 N N . VAL A 1 133 ? 2.144 7.328 15.160 1.00 85.81 133 VAL A N 1
ATOM 1107 C CA . VAL A 1 133 ? 3.068 7.127 14.040 1.00 85.81 133 VAL A CA 1
ATOM 1108 C C . VAL A 1 133 ? 2.719 8.109 12.926 1.00 85.81 133 VAL A C 1
ATOM 1110 O O . VAL A 1 133 ? 1.586 8.141 12.440 1.00 85.81 133 VAL A O 1
ATOM 1113 N N . SER A 1 134 ? 3.702 8.899 12.500 1.00 85.56 134 SER A N 1
ATOM 1114 C CA . SER A 1 134 ? 3.618 9.749 11.314 1.00 85.56 134 SER A CA 1
ATOM 1115 C C . SER A 1 134 ? 4.714 9.380 10.321 1.00 85.56 134 SER A C 1
ATOM 1117 O O . SER A 1 134 ? 5.845 9.070 10.694 1.00 85.56 134 SER A O 1
ATOM 1119 N N . TRP A 1 135 ? 4.368 9.413 9.040 1.00 85.75 135 TRP A N 1
ATOM 1120 C CA . TRP A 1 135 ? 5.313 9.228 7.949 1.00 85.75 135 TRP A CA 1
ATOM 1121 C C . TRP A 1 135 ? 5.629 10.579 7.316 1.00 85.75 135 TRP A C 1
ATOM 1123 O O . TRP A 1 135 ? 4.773 11.462 7.251 1.00 85.75 135 TRP A O 1
ATOM 1133 N N . GLY A 1 136 ? 6.872 10.752 6.870 1.00 89.12 136 GLY A N 1
ATOM 1134 C CA . GLY A 1 136 ? 7.234 11.895 6.036 1.00 89.12 136 GLY A CA 1
ATOM 1135 C C . GLY A 1 136 ? 6.582 11.792 4.656 1.00 89.12 136 GLY A C 1
ATOM 1136 O O . GLY A 1 136 ? 6.271 10.692 4.205 1.00 89.12 136 GLY A O 1
ATOM 1137 N N . ILE A 1 137 ? 6.423 12.927 3.969 1.00 89.38 137 ILE A N 1
ATOM 1138 C CA . ILE A 1 137 ? 5.750 13.007 2.657 1.00 89.38 137 ILE A CA 1
ATOM 1139 C C . ILE A 1 137 ? 6.364 12.028 1.643 1.00 89.38 137 ILE A C 1
ATOM 1141 O O . ILE A 1 137 ? 5.632 11.260 1.033 1.00 89.38 137 ILE A O 1
ATOM 1145 N N . ALA A 1 138 ? 7.696 11.971 1.543 1.00 89.00 138 ALA A N 1
ATOM 1146 C CA . ALA A 1 138 ? 8.381 11.054 0.625 1.00 89.00 138 ALA A CA 1
ATOM 1147 C C . ALA A 1 138 ? 8.069 9.569 0.906 1.00 89.00 138 ALA A C 1
ATOM 1149 O O . ALA A 1 138 ? 7.937 8.769 -0.014 1.00 89.00 138 ALA A O 1
ATOM 1150 N N . ILE A 1 139 ? 7.907 9.198 2.182 1.00 91.50 139 ILE A N 1
ATOM 1151 C CA . ILE A 1 139 ? 7.527 7.834 2.569 1.00 91.50 139 ILE A CA 1
ATOM 1152 C C . ILE A 1 139 ? 6.058 7.585 2.217 1.00 91.50 139 ILE A C 1
ATOM 1154 O O . ILE A 1 139 ? 5.729 6.521 1.709 1.00 91.50 139 ILE A O 1
ATOM 1158 N N . GLU A 1 140 ? 5.170 8.551 2.467 1.00 93.25 140 GLU A N 1
ATOM 1159 C CA . GLU A 1 140 ? 3.755 8.446 2.091 1.00 93.25 140 GLU A CA 1
ATOM 1160 C C . GLU A 1 140 ? 3.579 8.245 0.578 1.00 93.25 140 GLU A C 1
ATOM 1162 O O . GLU A 1 140 ? 2.803 7.382 0.162 1.00 93.25 140 GLU A O 1
ATOM 1167 N N . GLU A 1 141 ? 4.335 8.986 -0.234 1.00 93.69 141 GLU A N 1
ATOM 1168 C CA . GLU A 1 141 ? 4.371 8.832 -1.691 1.00 93.69 141 GLU A CA 1
ATOM 1169 C C . GLU A 1 141 ? 4.869 7.443 -2.093 1.00 93.69 141 GLU A C 1
ATOM 1171 O O . GLU A 1 141 ? 4.186 6.748 -2.845 1.00 93.69 141 GLU A O 1
ATOM 1176 N N . LEU A 1 142 ? 5.994 6.985 -1.532 1.00 94.25 142 LEU A N 1
ATOM 1177 C CA . LEU A 1 142 ? 6.528 5.652 -1.809 1.00 94.25 142 LEU A CA 1
ATOM 1178 C C . LEU A 1 142 ? 5.530 4.543 -1.445 1.00 94.25 142 LEU A C 1
ATOM 1180 O O . LEU A 1 142 ? 5.328 3.607 -2.217 1.00 94.25 142 LEU A O 1
ATOM 1184 N N . ILE A 1 143 ? 4.872 4.650 -0.286 1.00 94.94 143 ILE A N 1
ATOM 1185 C CA . ILE A 1 143 ? 3.843 3.696 0.145 1.00 94.94 143 ILE A CA 1
ATOM 1186 C C . ILE A 1 143 ? 2.722 3.629 -0.893 1.00 94.94 143 ILE A C 1
ATOM 1188 O O . ILE A 1 143 ? 2.325 2.534 -1.293 1.00 94.94 143 ILE A O 1
ATOM 1192 N N . LEU A 1 144 ? 2.215 4.782 -1.334 1.00 95.38 144 LEU A N 1
ATOM 1193 C CA . LEU A 1 144 ? 1.158 4.861 -2.339 1.00 95.38 144 LEU A CA 1
ATOM 1194 C C . LEU A 1 144 ? 1.592 4.269 -3.687 1.00 95.38 144 LEU A C 1
ATOM 1196 O O . LEU A 1 144 ? 0.824 3.508 -4.277 1.00 95.38 144 LEU A O 1
ATOM 1200 N N . GLN A 1 145 ? 2.813 4.556 -4.147 1.00 95.94 145 GLN A N 1
ATOM 1201 C CA . GLN A 1 145 ? 3.368 4.009 -5.390 1.00 95.94 145 GLN A CA 1
ATOM 1202 C C . GLN A 1 145 ? 3.474 2.478 -5.337 1.00 95.94 145 GLN A C 1
ATOM 1204 O O . GLN A 1 145 ? 2.958 1.794 -6.224 1.00 95.94 145 GLN A O 1
ATOM 1209 N N . LEU A 1 146 ? 4.071 1.923 -4.273 1.00 97.12 146 LEU A N 1
ATOM 1210 C CA . LEU A 1 146 ? 4.226 0.471 -4.126 1.00 97.12 146 LEU A CA 1
ATOM 1211 C C . LEU A 1 146 ? 2.879 -0.236 -3.927 1.00 97.12 146 LEU A C 1
ATOM 1213 O O . LEU A 1 146 ? 2.661 -1.301 -4.504 1.00 97.12 146 LEU A O 1
ATOM 1217 N N . LEU A 1 147 ? 1.960 0.347 -3.145 1.00 96.81 147 LEU A N 1
ATOM 1218 C CA . LEU A 1 147 ? 0.604 -0.189 -2.978 1.00 96.81 147 LEU A CA 1
ATOM 1219 C C . LEU A 1 147 ? -0.145 -0.228 -4.306 1.00 96.81 147 LEU A C 1
ATOM 1221 O O . LEU A 1 147 ? -0.818 -1.220 -4.591 1.00 96.81 147 LEU A O 1
ATOM 1225 N N . ARG A 1 148 ? -0.046 0.839 -5.104 1.00 96.81 148 ARG A N 1
ATOM 1226 C CA . ARG A 1 148 ? -0.706 0.914 -6.403 1.00 96.81 148 ARG A CA 1
ATOM 1227 C C . ARG A 1 148 ? -0.140 -0.115 -7.370 1.00 96.81 148 ARG A C 1
ATOM 1229 O O . ARG A 1 148 ? -0.929 -0.839 -7.968 1.00 96.81 148 ARG A O 1
ATOM 1236 N N . GLU A 1 149 ? 1.184 -0.204 -7.498 1.00 96.56 149 GLU A N 1
ATOM 1237 C CA . GLU A 1 149 ? 1.837 -1.181 -8.379 1.00 96.56 149 GLU A CA 1
ATOM 1238 C C . GLU A 1 149 ? 1.463 -2.618 -7.992 1.00 96.56 149 GLU A C 1
ATOM 1240 O O . GLU A 1 149 ? 1.112 -3.424 -8.851 1.00 96.56 149 GLU A O 1
ATOM 1245 N N . GLU A 1 150 ? 1.456 -2.936 -6.695 1.00 96.94 150 GLU A N 1
ATOM 1246 C CA . GLU A 1 150 ? 1.093 -4.274 -6.232 1.00 96.94 150 GLU A CA 1
ATOM 1247 C C . GLU A 1 150 ? -0.397 -4.576 -6.435 1.00 96.94 150 GLU A C 1
ATOM 1249 O O . GLU A 1 150 ? -0.751 -5.651 -6.911 1.00 96.94 150 GLU A O 1
ATOM 1254 N N . CYS A 1 151 ? -1.294 -3.630 -6.142 1.00 95.38 151 CYS A N 1
ATOM 1255 C CA . CYS A 1 151 ? -2.721 -3.831 -6.396 1.00 95.38 151 CYS A CA 1
ATOM 1256 C C . CYS A 1 151 ? -3.031 -3.927 -7.897 1.00 95.38 151 CYS A C 1
ATOM 1258 O O . CYS A 1 151 ? -3.932 -4.678 -8.266 1.00 95.38 151 CYS A O 1
ATOM 1260 N N . LEU A 1 152 ? -2.299 -3.200 -8.751 1.00 95.06 152 LEU A N 1
ATOM 1261 C CA . LEU A 1 152 ? -2.412 -3.301 -10.206 1.00 95.06 152 LEU A CA 1
ATOM 1262 C C . LEU A 1 152 ? -2.008 -4.697 -10.679 1.00 95.06 152 LEU A C 1
ATOM 1264 O O . LEU A 1 152 ? -2.807 -5.347 -11.344 1.00 95.06 152 LEU A O 1
ATOM 1268 N N . ALA A 1 153 ? -0.840 -5.191 -10.259 1.00 94.19 153 ALA A N 1
ATOM 1269 C CA . ALA A 1 153 ? -0.374 -6.531 -10.612 1.00 94.19 153 ALA A CA 1
ATOM 1270 C C . ALA A 1 153 ? -1.383 -7.614 -10.186 1.00 94.19 153 ALA A C 1
ATOM 1272 O O . ALA A 1 153 ? -1.765 -8.470 -10.976 1.00 94.19 153 ALA A O 1
ATOM 1273 N N . GLN A 1 154 ? -1.906 -7.532 -8.957 1.00 93.00 154 GLN A N 1
ATOM 1274 C CA . GLN A 1 154 ? -2.921 -8.472 -8.463 1.00 93.00 154 GLN A CA 1
ATOM 1275 C C . GLN A 1 154 ? -4.262 -8.355 -9.210 1.00 93.00 154 GLN A C 1
ATOM 1277 O O . GLN A 1 154 ? -5.009 -9.333 -9.285 1.00 93.00 154 GLN A O 1
ATOM 1282 N N . TYR A 1 155 ? -4.605 -7.164 -9.709 1.00 92.12 155 TYR A N 1
ATOM 1283 C CA . TYR A 1 155 ? -5.806 -6.924 -10.510 1.00 92.12 155 TYR A CA 1
ATOM 1284 C C . TYR A 1 155 ? -5.663 -7.508 -11.919 1.00 92.12 155 TYR A C 1
ATOM 1286 O O . TYR A 1 155 ? -6.566 -8.207 -12.376 1.00 92.12 155 TYR A O 1
ATOM 1294 N N . GLU A 1 156 ? -4.524 -7.277 -12.572 1.00 91.69 156 GLU A N 1
ATOM 1295 C CA . GLU A 1 156 ? -4.196 -7.823 -13.895 1.00 91.69 156 GLU A CA 1
ATOM 1296 C C . GLU A 1 156 ? -4.107 -9.355 -13.874 1.00 91.69 156 GLU A C 1
ATOM 1298 O O . GLU A 1 156 ? -4.647 -10.013 -14.762 1.00 91.69 156 GLU A O 1
ATOM 1303 N N . ASP A 1 157 ? -3.551 -9.930 -12.803 1.00 91.25 157 ASP A N 1
ATOM 1304 C CA . ASP A 1 157 ? -3.519 -11.378 -12.565 1.00 91.25 157 ASP A CA 1
ATOM 1305 C C . ASP A 1 157 ? -4.904 -11.976 -12.211 1.00 91.25 157 ASP A C 1
ATOM 1307 O O . ASP A 1 157 ? -5.059 -13.193 -12.084 1.00 91.25 157 ASP A O 1
ATOM 1311 N N . GLY A 1 158 ? -5.932 -11.143 -12.001 1.00 87.88 158 GLY A N 1
ATOM 1312 C CA . GLY A 1 158 ? -7.299 -11.568 -11.674 1.00 87.88 158 GLY A CA 1
ATOM 1313 C C . GLY A 1 158 ? -7.536 -11.978 -10.212 1.00 87.88 158 GLY A C 1
ATOM 1314 O O . GLY A 1 158 ? -8.649 -12.385 -9.854 1.00 87.88 158 GLY A O 1
ATOM 1315 N N . TYR A 1 159 ? -6.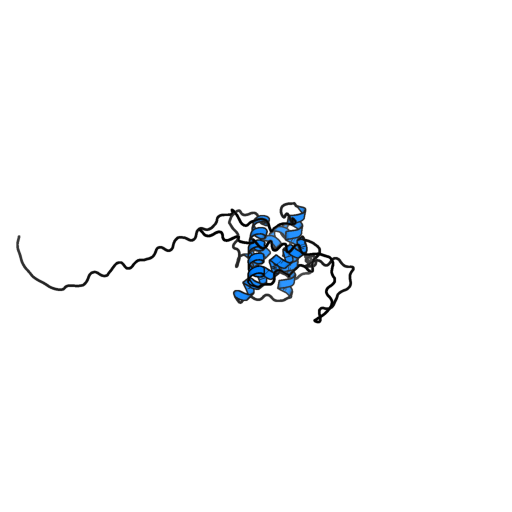536 -11.850 -9.335 1.00 87.88 159 TYR A N 1
ATOM 1316 C CA . TYR A 1 159 ? -6.656 -12.148 -7.902 1.00 87.88 159 TYR A CA 1
ATOM 1317 C C . TYR A 1 159 ? -7.420 -11.064 -7.127 1.00 87.88 159 TYR A C 1
ATOM 1319 O O . TYR A 1 159 ? -8.137 -11.360 -6.154 1.00 87.88 159 TYR A O 1
ATOM 1327 N N . LEU A 1 160 ? -7.277 -9.804 -7.543 1.00 87.94 160 LEU A N 1
ATOM 1328 C CA . LEU A 1 160 ? -7.993 -8.659 -6.994 1.00 87.94 160 LEU A CA 1
ATOM 1329 C C . LEU A 1 160 ? -9.164 -8.295 -7.912 1.00 87.94 160 LEU A C 1
ATOM 1331 O O . LEU A 1 160 ? -8.978 -7.786 -9.008 1.00 87.94 160 LEU A O 1
ATOM 1335 N N . GLN A 1 161 ? -10.391 -8.527 -7.450 1.00 85.25 161 GLN A N 1
ATOM 1336 C CA . GLN A 1 161 ? -11.600 -8.194 -8.203 1.00 85.25 161 GLN A CA 1
ATOM 1337 C C . GLN A 1 161 ? -12.231 -6.919 -7.649 1.00 85.25 161 GLN A C 1
ATOM 1339 O O . GLN A 1 161 ? -12.692 -6.882 -6.507 1.00 85.25 161 GLN A O 1
ATOM 1344 N N . LEU A 1 162 ? -12.269 -5.876 -8.475 1.00 80.62 162 LEU A N 1
ATOM 1345 C CA . LEU A 1 162 ? -12.806 -4.564 -8.123 1.00 80.62 162 LEU A CA 1
ATOM 1346 C C . LEU A 1 162 ? -14.206 -4.406 -8.738 1.00 80.62 162 LEU A C 1
ATOM 1348 O O . LEU A 1 162 ? -14.378 -3.853 -9.820 1.00 80.62 162 LEU A O 1
ATOM 1352 N N . GLY A 1 163 ? -15.221 -4.968 -8.076 1.00 60.03 163 GLY A N 1
ATOM 1353 C CA . GLY A 1 163 ? -16.619 -4.949 -8.531 1.00 60.03 163 GLY A CA 1
ATOM 1354 C C . GLY A 1 163 ? -17.488 -3.906 -7.815 1.00 60.03 163 GLY A C 1
ATOM 1355 O O . GLY A 1 163 ? -17.226 -3.557 -6.666 1.00 60.03 163 GLY A O 1
ATOM 1356 N N . LYS A 1 164 ? -18.583 -3.462 -8.465 1.00 45.00 164 LYS A N 1
ATOM 1357 C CA . LYS A 1 164 ? -19.547 -2.411 -8.026 1.00 45.00 164 LYS A CA 1
ATOM 1358 C C . LYS A 1 164 ? -20.199 -2.604 -6.638 1.00 45.00 164 LYS A C 1
ATOM 1360 O O . LYS A 1 164 ? -21.029 -1.79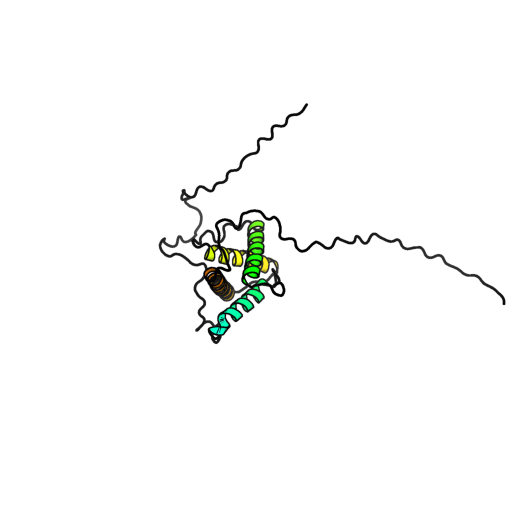2 -6.237 1.00 45.00 164 LYS A O 1
ATOM 1365 N N . ARG A 1 165 ? -19.864 -3.659 -5.894 1.00 42.88 165 ARG A N 1
ATOM 1366 C CA . ARG A 1 165 ? -20.320 -3.921 -4.526 1.00 42.88 165 ARG A CA 1
ATOM 1367 C C . ARG A 1 165 ? -19.234 -4.652 -3.729 1.00 42.88 165 ARG A C 1
ATOM 1369 O O . ARG A 1 165 ? -19.302 -5.863 -3.575 1.00 42.88 165 ARG A O 1
ATOM 1376 N N . LEU A 1 166 ? -18.315 -3.900 -3.124 1.00 46.31 166 LEU A N 1
ATOM 1377 C CA . LEU A 1 166 ? -17.830 -4.268 -1.781 1.00 46.31 166 LEU A CA 1
ATOM 1378 C C . LEU A 1 166 ? -18.943 -4.044 -0.723 1.00 46.31 166 LEU A C 1
ATOM 1380 O O . LEU A 1 166 ? -18.876 -4.549 0.389 1.00 46.31 166 LEU A O 1
ATOM 1384 N N . CYS A 1 167 ? -20.055 -3.409 -1.121 1.00 35.66 167 CYS A N 1
ATOM 1385 C CA . CYS A 1 167 ? -21.314 -3.325 -0.383 1.00 35.66 167 CYS A CA 1
ATOM 1386 C C . CYS A 1 167 ? -22.302 -4.440 -0.789 1.00 35.66 167 CYS A C 1
ATOM 1388 O O . CYS A 1 167 ? -23.264 -4.199 -1.528 1.00 35.66 167 CYS A O 1
ATOM 1390 N N . ARG A 1 168 ? -22.114 -5.671 -0.309 1.00 28.22 168 ARG A N 1
ATOM 1391 C CA . ARG A 1 168 ? -23.224 -6.634 -0.182 1.00 28.22 168 ARG A CA 1
ATOM 1392 C C . ARG A 1 168 ? -22.986 -7.538 1.030 1.00 28.22 168 ARG A C 1
ATOM 1394 O O . ARG A 1 168 ? -22.307 -8.543 0.930 1.00 28.22 168 ARG A O 1
ATOM 1401 N N . ASN A 1 169 ? -23.582 -7.112 2.144 1.00 30.45 169 ASN A N 1
ATOM 1402 C CA . ASN A 1 169 ? -23.769 -7.789 3.430 1.00 30.45 169 ASN A CA 1
ATOM 1403 C C . ASN A 1 169 ? -22.524 -8.340 4.160 1.00 30.45 169 ASN A C 1
ATOM 1405 O O . ASN A 1 169 ? -21.901 -9.296 3.706 1.00 30.45 169 ASN A O 1
ATOM 1409 N N . PRO A 1 170 ? -22.230 -7.830 5.374 1.00 39.69 170 PRO A N 1
ATOM 1410 C CA . PRO A 1 170 ? -21.302 -8.457 6.297 1.00 39.69 170 PRO A CA 1
ATOM 1411 C C . PRO A 1 170 ? -22.020 -9.629 6.971 1.00 39.69 170 PRO A C 1
ATOM 1413 O O . PRO A 1 170 ? -22.529 -9.511 8.080 1.00 39.69 170 PRO A O 1
ATOM 1416 N N . THR A 1 171 ? -22.098 -10.769 6.300 1.00 43.22 171 THR A N 1
ATOM 1417 C CA . THR A 1 171 ? -22.503 -12.013 6.955 1.00 43.22 171 THR A CA 1
ATOM 1418 C C . THR A 1 171 ? -21.578 -13.127 6.510 1.00 43.22 171 THR A C 1
ATOM 1420 O O . THR A 1 171 ? -21.580 -13.518 5.349 1.00 43.22 171 THR A O 1
ATOM 1423 N N . VAL A 1 172 ? -20.852 -13.652 7.499 1.00 39.94 172 VAL A N 1
ATOM 1424 C CA . VAL A 1 172 ? -20.057 -14.886 7.487 1.00 39.94 172 VAL A CA 1
ATOM 1425 C C . VAL A 1 172 ? -18.632 -14.763 6.927 1.00 39.94 172 VAL A C 1
ATOM 1427 O O . VAL A 1 172 ? -18.267 -15.366 5.928 1.00 39.94 172 VAL A O 1
ATOM 1430 N N . PHE A 1 173 ? -17.776 -14.078 7.682 1.00 33.88 173 PHE A N 1
ATOM 1431 C CA . PHE A 1 173 ? -16.485 -14.670 8.044 1.00 33.88 173 PHE A CA 1
ATOM 1432 C C . PHE A 1 173 ? -16.408 -14.669 9.576 1.00 33.88 173 PHE A C 1
ATOM 1434 O O . PHE A 1 173 ? -16.370 -13.590 10.173 1.00 33.88 173 PHE A O 1
ATOM 1441 N N . PRO A 1 174 ? -16.473 -15.833 10.246 1.00 43.25 174 PRO A N 1
ATOM 1442 C CA . PRO A 1 174 ? -16.224 -15.886 11.674 1.00 43.25 174 PRO A CA 1
ATOM 1443 C C . PRO A 1 174 ? -14.707 -15.774 11.866 1.00 43.25 174 PRO A C 1
ATOM 1445 O O . PRO A 1 174 ? -13.986 -16.499 11.193 1.00 43.25 174 PRO A O 1
ATOM 1448 N N . TRP A 1 175 ? -14.227 -14.850 12.704 1.00 33.00 175 TRP A N 1
ATOM 1449 C CA . TRP A 1 175 ? -13.100 -15.014 13.650 1.00 33.00 175 TRP A CA 1
ATOM 1450 C C . TRP A 1 175 ? -12.456 -13.667 14.058 1.00 33.00 175 TRP A C 1
ATOM 1452 O O . TRP A 1 175 ? -12.401 -12.747 13.241 1.00 33.00 175 TRP A O 1
ATOM 1462 N N . PRO A 1 176 ? -11.933 -13.549 15.301 1.00 38.00 176 PRO A N 1
ATOM 1463 C CA . PRO A 1 176 ? -11.925 -14.554 16.364 1.00 38.00 176 PRO A CA 1
ATOM 1464 C C . PRO A 1 176 ? -13.118 -14.421 17.328 1.00 38.00 176 PRO A C 1
ATOM 1466 O O . PRO A 1 176 ? -13.667 -13.329 17.489 1.00 38.00 176 PRO A O 1
ATOM 1469 N N . PRO A 1 177 ? -13.524 -15.506 18.013 1.00 39.59 177 PRO A N 1
ATOM 1470 C CA . PRO A 1 177 ? -14.376 -15.390 19.178 1.00 39.59 177 PRO A CA 1
ATOM 1471 C C . PRO A 1 177 ? -13.617 -14.584 20.232 1.00 39.59 177 PRO A C 1
ATOM 1473 O O . PRO A 1 177 ? -12.448 -14.850 20.516 1.00 39.59 177 PRO A O 1
ATOM 1476 N N . ARG A 1 178 ? -14.296 -13.610 20.846 1.00 40.28 178 ARG A N 1
ATOM 1477 C CA . ARG A 1 178 ? -13.889 -13.149 22.173 1.00 40.28 178 ARG A CA 1
ATOM 1478 C C . ARG A 1 178 ? -13.822 -14.395 23.047 1.00 40.28 178 ARG A C 1
ATOM 1480 O O . ARG A 1 178 ? -14.852 -15.042 23.249 1.00 40.28 178 ARG A O 1
ATOM 1487 N N . SER A 1 179 ? -12.636 -14.735 23.544 1.00 40.47 179 SER A N 1
ATOM 1488 C CA . SER A 1 179 ? -12.539 -15.540 24.752 1.00 40.47 179 SER A CA 1
ATOM 1489 C C . SER A 1 179 ? -13.465 -14.877 25.763 1.00 40.47 179 SER A C 1
ATOM 1491 O O . SER A 1 179 ? -13.379 -13.673 26.023 1.00 40.47 179 SER A O 1
ATOM 1493 N N . LYS A 1 180 ? -14.463 -15.642 26.206 1.00 37.03 180 LYS A N 1
ATOM 1494 C CA . LYS A 1 180 ? -15.368 -15.201 27.253 1.00 37.03 180 LYS A CA 1
ATOM 1495 C C . LYS A 1 180 ? -14.490 -14.774 28.418 1.00 37.03 180 LYS A C 1
ATOM 1497 O O . LYS A 1 180 ? -13.597 -15.510 28.823 1.00 37.03 180 LYS A O 1
ATOM 1502 N N . THR A 1 181 ? -14.741 -13.566 28.893 1.00 39.19 181 THR A N 1
ATOM 1503 C CA . THR A 1 181 ? -14.419 -13.126 30.238 1.00 39.19 181 THR A CA 1
ATOM 1504 C C . THR A 1 181 ? -14.757 -14.274 31.187 1.00 39.19 181 THR A C 1
ATOM 1506 O O . THR A 1 181 ? -15.930 -14.528 31.453 1.00 39.19 181 THR A O 1
ATOM 1509 N N . GLU A 1 182 ? -13.745 -14.998 31.659 1.00 34.84 182 GLU A N 1
ATOM 1510 C CA . GLU A 1 182 ? -13.857 -15.666 32.945 1.00 34.84 182 GLU A CA 1
ATOM 1511 C C . GLU A 1 182 ? -13.905 -14.541 33.969 1.00 34.84 182 GLU A C 1
ATOM 1513 O O . GLU A 1 182 ? -12.915 -13.892 34.307 1.00 34.84 182 GLU A O 1
ATOM 1518 N N . SER A 1 183 ? -15.130 -14.235 34.369 1.00 36.00 183 SER A N 1
ATOM 1519 C CA . SER A 1 183 ? -15.441 -13.617 35.639 1.00 36.00 183 SER A CA 1
ATOM 1520 C C . SER A 1 183 ? -14.717 -14.396 36.736 1.00 36.00 183 SER A C 1
ATOM 1522 O O . SER A 1 183 ? -15.184 -15.449 37.163 1.00 36.00 183 SER A O 1
ATOM 1524 N N . PHE A 1 184 ? -13.578 -13.876 37.197 1.00 35.25 184 PHE A N 1
ATOM 1525 C CA . PHE A 1 184 ? -13.066 -14.199 38.524 1.00 35.25 184 PHE A CA 1
ATOM 1526 C C . PHE A 1 184 ? -14.050 -13.607 39.537 1.00 35.25 184 PHE A C 1
ATOM 1528 O O . PHE A 1 184 ? -13.897 -12.491 40.032 1.00 35.25 184 PHE A O 1
ATOM 1535 N N . GLU A 1 185 ? -15.121 -14.350 39.798 1.00 39.53 185 GLU A N 1
ATOM 1536 C CA . GLU A 1 185 ? -15.903 -14.175 41.007 1.00 39.53 185 GLU A CA 1
ATOM 1537 C C . GLU A 1 185 ? -15.024 -14.575 42.193 1.00 39.53 185 GLU A C 1
ATOM 1539 O O . GLU A 1 185 ? -14.672 -15.737 42.390 1.00 39.53 185 GLU A O 1
ATOM 1544 N N . ASN A 1 186 ? -14.636 -13.551 42.955 1.00 41.47 186 ASN A N 1
ATOM 1545 C CA . ASN A 1 186 ? -14.505 -13.551 44.409 1.00 41.47 186 ASN A CA 1
ATOM 1546 C C . ASN A 1 186 ? -14.794 -14.907 45.074 1.00 41.47 186 ASN A C 1
ATOM 1548 O O . ASN A 1 186 ? -15.913 -15.169 45.522 1.00 41.47 186 ASN A O 1
ATOM 1552 N N . THR A 1 187 ? -13.759 -15.729 45.246 1.00 38.09 187 THR A N 1
ATOM 1553 C CA . THR A 1 187 ? -13.809 -16.782 46.260 1.00 38.09 187 THR A CA 1
ATOM 1554 C C . THR A 1 187 ? -13.163 -16.247 47.528 1.00 38.09 187 THR A C 1
ATOM 1556 O O . THR A 1 187 ? -11.956 -16.047 47.628 1.00 38.09 187 THR A O 1
ATOM 1559 N N . LYS A 1 188 ? -14.065 -15.936 48.455 1.00 41.19 188 LYS A N 1
ATOM 1560 C CA . LYS A 1 188 ? -13.885 -15.518 49.840 1.00 41.19 188 LYS A CA 1
ATOM 1561 C C . LYS A 1 188 ? -12.691 -16.177 50.539 1.00 41.19 188 LYS A C 1
ATOM 1563 O O . LYS A 1 188 ? -12.551 -17.395 50.564 1.00 41.19 188 LYS A O 1
ATOM 1568 N N . ILE A 1 189 ? -11.931 -15.318 51.208 1.00 46.16 189 ILE A N 1
ATOM 1569 C CA . ILE A 1 189 ? -11.064 -15.607 52.351 1.00 46.16 189 ILE A CA 1
ATOM 1570 C C . ILE A 1 189 ? -11.835 -16.454 53.383 1.00 46.16 189 ILE A C 1
ATOM 1572 O O . ILE A 1 189 ? -12.912 -16.023 53.806 1.00 46.16 189 ILE A O 1
ATOM 1576 N N . PRO A 1 190 ? -11.309 -17.598 53.854 1.00 44.06 190 PRO A N 1
ATOM 1577 C CA . PRO A 1 190 ? -11.670 -18.135 55.156 1.00 44.06 190 PRO A CA 1
ATOM 1578 C C . PRO A 1 190 ? -10.773 -17.520 56.253 1.00 44.06 190 PRO A C 1
ATOM 1580 O O . PRO A 1 190 ? -9.586 -17.280 56.018 1.00 44.06 190 PRO A O 1
ATOM 1583 N N . PRO A 1 191 ? -11.334 -17.225 57.437 1.00 46.81 191 PRO A N 1
ATOM 1584 C CA . PRO A 1 191 ? -10.697 -16.423 58.476 1.00 46.81 191 PRO A CA 1
ATOM 1585 C C . PRO A 1 191 ? -9.643 -17.212 59.262 1.00 46.81 191 PRO A C 1
ATOM 1587 O O . PRO A 1 191 ? -9.743 -18.428 59.421 1.00 46.81 191 PRO A O 1
ATOM 1590 N N . GLN A 1 192 ? -8.660 -16.491 59.803 1.00 44.94 192 GLN A N 1
ATOM 1591 C CA . GLN A 1 192 ? -7.786 -17.001 60.857 1.00 44.94 192 GLN A CA 1
ATOM 1592 C C . GLN A 1 192 ? -8.568 -17.191 62.163 1.00 44.94 192 GLN A C 1
ATOM 1594 O O . GLN A 1 192 ? -9.372 -16.336 62.534 1.00 44.94 192 GLN A O 1
ATOM 1599 N N . LEU A 1 193 ? -8.287 -18.290 62.867 1.00 43.44 193 LEU A N 1
ATOM 1600 C CA . LEU A 1 193 ? -8.586 -18.475 64.287 1.00 43.44 193 LEU A CA 1
ATOM 1601 C C . LEU A 1 193 ? -7.542 -19.426 64.895 1.00 43.44 193 LEU A C 1
ATOM 1603 O O . LEU A 1 193 ? -7.653 -20.646 64.844 1.00 43.44 193 LEU A O 1
ATOM 1607 N N . ASP A 1 194 ? -6.438 -18.819 65.315 1.00 40.28 194 ASP A N 1
ATOM 1608 C CA . ASP A 1 194 ? -5.816 -18.916 66.636 1.00 40.28 194 ASP A CA 1
ATOM 1609 C C . ASP A 1 194 ? -6.062 -20.149 67.544 1.00 40.28 194 ASP A C 1
ATOM 1611 O O . ASP A 1 194 ? -7.165 -20.408 68.014 1.00 40.28 194 ASP A O 1
ATOM 1615 N N . THR A 1 195 ? -4.921 -20.712 67.973 1.00 40.34 195 THR A N 1
ATOM 1616 C CA . THR A 1 195 ? -4.575 -21.081 69.368 1.00 40.34 195 THR A CA 1
ATOM 1617 C C . THR A 1 195 ? -4.737 -22.537 69.860 1.00 40.34 195 THR A C 1
ATOM 1619 O O . THR A 1 195 ? -5.815 -23.002 70.197 1.00 40.34 195 THR A O 1
ATOM 1622 N N . ILE A 1 196 ? -3.565 -23.190 69.998 1.00 45.97 196 ILE A N 1
ATOM 1623 C CA . ILE A 1 196 ? -3.000 -23.938 71.156 1.00 45.97 196 ILE A CA 1
ATOM 1624 C C . ILE A 1 196 ? -3.921 -24.879 71.966 1.00 45.97 196 ILE A C 1
ATOM 1626 O O . ILE A 1 196 ? -4.771 -24.398 72.700 1.00 45.97 196 ILE A O 1
ATOM 1630 N N . THR A 1 197 ? -3.591 -26.184 72.038 1.00 44.59 197 THR A N 1
ATOM 1631 C CA . THR A 1 197 ? -3.166 -26.952 73.256 1.00 44.59 197 THR A CA 1
ATOM 1632 C C . THR A 1 197 ? -2.982 -28.450 72.924 1.00 44.59 197 THR A C 1
ATOM 1634 O O . THR A 1 197 ? -3.820 -29.047 72.270 1.00 44.59 197 THR A O 1
ATOM 1637 N N . ARG A 1 198 ? -1.779 -29.010 73.133 1.00 41.59 198 ARG A N 1
ATOM 1638 C CA . ARG A 1 198 ? -1.337 -29.898 74.241 1.00 41.59 198 ARG A CA 1
ATOM 1639 C C . ARG A 1 198 ? -1.798 -31.372 74.186 1.00 41.59 198 ARG A C 1
ATOM 1641 O O . ARG A 1 198 ? -2.980 -31.662 74.231 1.00 41.59 198 ARG A O 1
ATOM 1648 N N . MET A 1 199 ? -0.772 -32.221 74.327 1.00 40.06 199 MET A N 1
ATOM 1649 C CA . MET A 1 199 ? -0.699 -33.480 75.092 1.00 40.06 199 MET A CA 1
ATOM 1650 C C . MET A 1 199 ? -1.315 -34.768 74.507 1.00 40.06 199 MET A C 1
ATOM 1652 O O . MET A 1 199 ? -2.518 -34.976 74.513 1.00 40.06 199 MET A O 1
ATOM 1656 N N . ASP A 1 200 ? -0.396 -35.670 74.143 1.00 42.81 200 ASP A N 1
ATOM 1657 C CA . ASP A 1 200 ? -0.086 -36.935 74.839 1.00 42.81 200 ASP A CA 1
ATOM 1658 C C . ASP A 1 200 ? -0.278 -38.278 74.112 1.00 42.81 200 ASP A C 1
ATOM 1660 O O . ASP A 1 200 ? -1.347 -38.617 73.619 1.00 42.81 200 ASP A O 1
ATOM 1664 N N . SER A 1 201 ? 0.799 -39.069 74.233 1.00 45.09 201 SER A N 1
ATOM 1665 C CA . SER A 1 201 ? 0.857 -40.526 74.410 1.00 45.09 201 SER A CA 1
ATOM 1666 C C . SER A 1 201 ? 0.401 -41.465 73.278 1.00 45.09 201 SER A C 1
ATOM 1668 O O . SER A 1 201 ? -0.776 -41.809 73.173 1.00 45.09 201 SER A O 1
ATOM 1670 N N . ARG A 1 202 ? 1.373 -42.067 72.575 1.00 43.28 202 ARG A N 1
ATOM 1671 C CA . ARG A 1 202 ? 1.765 -43.487 72.750 1.00 43.28 202 ARG A CA 1
ATOM 1672 C C . ARG A 1 202 ? 3.014 -43.848 71.954 1.00 43.28 202 ARG A C 1
ATOM 1674 O O . ARG A 1 202 ? 3.154 -43.343 70.822 1.00 43.28 202 ARG A O 1
#

Foldseek 3Di:
DDDDPPPPPPPPPPPDPDDDDDDDDDDPPDDPDDQDFLADADPQCPDPVRHPQDPVCLLVVLLVVLQVLQCVPQNDDPPDDSLVSLVVLLVQLCVQCVVVVNNCFLVVHPDLLRSSLRSSLNSSQSVCVVVVDDDDPVVSNVNSNSSSVNSVVCVVVVNDDRDPDVPDDPDDDDDDDPPPPPPPPDDDDDDDDDDDDDDDDD

pLDDT: mean 72.23, std 25.93, range [28.22, 97.12]

Radius of gyration: 27.62 Å; chains: 1; bounding box: 76×71×95 Å

Sequence (202 aa):
MAEYNVNVANSDYCCNWDRPVRNGSDLVVYREGAVRHCADNPDWDTHVELKGVPPEHRKQFREQRITQWLESTVPRVHGERFCDYIKRCYLAAELELKQTKRMHLGDEYIHALDRFVFRLFMGFRSKQKVKGVSWGIAIEELILQLLREECLAQYEDGYLQLGKRLCRNPTVFPWPPRSKTESFENTKIPPQLDTITRMDSR